Protein AF-A0A4R4Y8M0-F1 (afdb_monomer_lite)

Sequence (303 aa):
MLARTFPVELVDRVIDQYWRREQRTRALPARLMFYFTLVLCLFPHESYRSAMKILEMYLHVMVCAGLGDVHWTEVHRSTDNGESWEHTGAWWPGDHHGGLFQMLTWELGDDGYVYAFSTGFQRDKGLVLQRVPADRLTDPRAWEGWGFRGGVWAWGNPPTIALTGAYGELCLRRVDDRWLLSFFDAGNYRIDVMNLDGPTSNLYEAVRSAVLHGCSWHGENHGSGHVAQLYGGYIVPGSTLDDLHLVVSQWNTEQNWPYRAMQFAGSAPRPGARPLPGAAETGSSTGRRILRAAHDLVLRRMS

Secondary structure (DSSP, 8-state):
-HHHHS-HHHHHHHHHHTT-S------S-HHHHHHHHHHHHH-TTS-HHHHHHTT-EEEEEEEESSTT-EEEEEEEEESSTTSS-EEEEEEEETTHHHHTSSEEEEEE-TTSEEEEEEE-TTS-S-BEEEEEEGGGTT-GGG-EEEEEETTEEEETSPP--SB-S-EEEEEEEEETTEEEEEEEETTTTEEEEEEESSTTS-TTTSEEEEEEEEE-GGG-BGGGTEEETEEEEEEPTT--SSSEEEEEEEE-TTT---EEEEEEEE----TTPPPP--------HHHHHHHHHHHHHHHTT--

Radius of gyration: 24.58 Å; chains: 1; bounding box: 57×44×83 Å

InterPro domains:
  IPR025442 Domain of unknown function DUF4185 [PF13810] (56-264)

pLDDT: mean 82.07, std 21.76, range [28.23, 98.81]

Foldseek 3Di:
DVCVVQPPVNVVVVCVVVVVPDPPPCPDDPVLVVQLVVLCVVCVPDDSVRSQVVQKDKDKDFDAPDQQGGQKIFIWMDSRNPPDIDTLQAMGGCCVLHNFARDWEWDADPVQKIKIWTGHRVLQWAIWIKIARNVCPRPNVRIWTFDDDPNDTDTNPRTDRLGGARWAAWEWDDAPQWIKIWTQRPRQAFIKIWTANDSNGRPVPTFMAGPAHEDDPVPDDVVVRYHHQKGHWYWDPPAHQAWTKTWIFHADPPVRPDTDIDIDIGGHTDVPDDHDPPDPDPDDPPVVVVVVVVVVVVVVVVD

Structure (mmCIF, N/CA/C/O backbone):
data_AF-A0A4R4Y8M0-F1
#
_entry.id   AF-A0A4R4Y8M0-F1
#
loop_
_atom_site.group_PDB
_atom_site.id
_atom_site.type_symbol
_atom_site.label_atom_id
_atom_site.label_alt_id
_atom_site.label_comp_id
_atom_site.label_asym_id
_atom_site.label_entity_id
_atom_site.label_seq_id
_atom_site.pdbx_PDB_ins_code
_atom_site.Cartn_x
_atom_site.Cartn_y
_atom_site.Cartn_z
_atom_site.occupancy
_atom_site.B_iso_or_equiv
_atom_site.auth_seq_id
_atom_site.auth_comp_id
_atom_site.auth_asym_id
_atom_site.auth_atom_id
_atom_site.pdbx_PDB_model_num
ATOM 1 N N . MET A 1 1 ? 3.934 4.921 50.655 1.00 43.16 1 MET A N 1
ATOM 2 C CA . MET A 1 1 ? 3.282 3.915 51.525 1.00 43.16 1 MET A CA 1
ATOM 3 C C . MET A 1 1 ? 4.036 2.585 51.477 1.00 43.16 1 MET A C 1
ATOM 5 O O . MET A 1 1 ? 4.484 2.160 52.528 1.00 43.16 1 MET A O 1
ATOM 9 N N . LEU A 1 2 ? 4.326 2.019 50.293 1.00 28.23 2 LEU A N 1
ATOM 10 C CA . LEU A 1 2 ? 5.111 0.775 50.145 1.00 28.23 2 LEU A CA 1
ATOM 11 C C . LEU A 1 2 ? 6.518 0.797 50.773 1.00 28.23 2 LEU A C 1
ATOM 13 O O . LEU A 1 2 ? 6.833 -0.097 51.544 1.00 28.23 2 LEU A O 1
ATOM 17 N N . ALA A 1 3 ? 7.336 1.823 50.516 1.00 30.17 3 ALA A N 1
ATOM 18 C CA . ALA A 1 3 ? 8.709 1.896 51.049 1.00 30.17 3 ALA A CA 1
ATOM 19 C C . ALA A 1 3 ? 8.791 2.076 52.583 1.00 30.17 3 ALA A C 1
ATOM 21 O O . ALA A 1 3 ? 9.847 1.894 53.174 1.00 30.17 3 ALA A O 1
ATOM 22 N N . ARG A 1 4 ? 7.674 2.430 53.243 1.00 39.94 4 ARG A N 1
ATOM 23 C CA . ARG A 1 4 ? 7.562 2.419 54.715 1.00 39.94 4 ARG A CA 1
ATOM 24 C C . ARG A 1 4 ? 7.168 1.042 55.254 1.00 39.94 4 ARG A C 1
ATOM 26 O O . ARG A 1 4 ? 7.524 0.717 56.377 1.00 39.94 4 ARG A O 1
ATOM 33 N N . THR A 1 5 ? 6.420 0.264 54.473 1.00 43.84 5 THR A N 1
ATOM 34 C CA . THR A 1 5 ? 5.967 -1.093 54.821 1.00 43.84 5 THR A CA 1
ATOM 35 C C . THR A 1 5 ? 7.038 -2.145 54.521 1.00 43.84 5 THR A C 1
ATOM 37 O O . THR A 1 5 ? 7.149 -3.125 55.249 1.00 43.84 5 THR A O 1
ATOM 40 N N . PHE A 1 6 ? 7.860 -1.914 53.496 1.00 48.59 6 PHE A N 1
ATOM 41 C CA . PHE A 1 6 ? 8.985 -2.761 53.107 1.00 48.59 6 PHE A CA 1
ATOM 42 C C . PHE A 1 6 ? 10.251 -1.901 53.028 1.00 48.59 6 PHE A C 1
ATOM 44 O O . PHE A 1 6 ? 10.551 -1.354 51.964 1.00 48.59 6 PHE A O 1
ATOM 51 N N . PRO A 1 7 ? 10.960 -1.724 54.157 1.00 63.91 7 PRO A N 1
ATOM 52 C CA . PRO A 1 7 ? 12.233 -1.015 54.172 1.00 63.91 7 PRO A CA 1
ATOM 53 C C . PRO A 1 7 ? 13.221 -1.671 53.207 1.00 63.91 7 PRO A C 1
ATOM 55 O O . PRO A 1 7 ? 13.222 -2.897 53.063 1.00 63.91 7 PRO A O 1
ATOM 58 N N . VAL A 1 8 ? 14.064 -0.868 52.562 1.00 47.81 8 VAL A N 1
ATOM 59 C CA . VAL A 1 8 ? 15.030 -1.335 51.551 1.00 47.81 8 VAL A CA 1
ATOM 60 C C . VAL A 1 8 ? 15.913 -2.449 52.120 1.00 47.81 8 VAL A C 1
ATOM 62 O O . VAL A 1 8 ? 16.117 -3.476 51.487 1.00 47.81 8 VAL A O 1
ATOM 65 N N . GLU A 1 9 ? 16.292 -2.334 53.388 1.00 62.19 9 GLU A N 1
ATOM 66 C CA . GLU A 1 9 ? 17.131 -3.294 54.105 1.00 62.19 9 GLU A CA 1
ATOM 67 C C . GLU A 1 9 ? 16.412 -4.628 54.385 1.00 62.19 9 GLU A C 1
ATOM 69 O O . GLU A 1 9 ? 17.042 -5.665 54.611 1.00 62.19 9 GLU A O 1
ATOM 74 N N . LEU A 1 10 ? 15.077 -4.625 54.433 1.00 62.16 10 LEU A N 1
ATOM 75 C CA . LEU A 1 10 ? 14.276 -5.846 54.521 1.00 62.16 10 LEU A CA 1
ATOM 76 C C . LEU A 1 10 ? 14.164 -6.512 53.148 1.00 62.16 10 LEU A C 1
ATOM 78 O O . LEU A 1 10 ? 14.308 -7.729 53.055 1.00 62.16 10 LEU A O 1
ATOM 82 N N . VAL A 1 11 ? 13.944 -5.717 52.102 1.00 55.12 11 VAL A N 1
ATOM 83 C CA . VAL A 1 11 ? 13.852 -6.198 50.719 1.00 55.12 11 VAL A CA 1
ATOM 84 C C . VAL A 1 11 ? 15.175 -6.833 50.284 1.00 55.12 11 VAL A C 1
ATOM 86 O O . VAL A 1 11 ? 15.170 -7.971 49.817 1.00 55.12 11 VAL A O 1
ATOM 89 N N . ASP A 1 12 ? 16.303 -6.172 50.542 1.00 60.69 12 ASP A N 1
ATOM 90 C CA . ASP A 1 12 ? 17.639 -6.667 50.188 1.00 60.69 12 ASP A CA 1
ATOM 91 C C . ASP A 1 12 ? 17.979 -7.980 50.904 1.00 60.69 12 ASP A C 1
ATOM 93 O O . ASP A 1 12 ? 18.465 -8.927 50.286 1.00 60.69 12 ASP A O 1
ATOM 97 N N . ARG A 1 13 ? 17.639 -8.100 52.195 1.00 64.62 13 ARG A N 1
ATOM 98 C CA . ARG A 1 13 ? 17.845 -9.350 52.946 1.00 64.62 13 ARG A CA 1
ATOM 99 C C . ARG A 1 13 ? 17.028 -10.514 52.398 1.00 64.62 13 ARG A C 1
ATOM 101 O O . ARG A 1 13 ? 17.531 -11.632 52.359 1.00 64.62 13 ARG A O 1
ATOM 108 N N . VAL A 1 14 ? 15.785 -10.271 51.982 1.00 64.19 14 VAL A N 1
ATOM 109 C CA . VAL A 1 14 ? 14.937 -11.309 51.376 1.00 64.19 14 VAL A CA 1
ATOM 110 C C . VAL A 1 14 ? 15.499 -11.723 50.013 1.00 64.19 14 VAL A C 1
ATOM 112 O O . VAL A 1 14 ? 15.589 -12.915 49.723 1.00 64.19 14 VAL A O 1
ATOM 115 N N . ILE A 1 15 ? 15.935 -10.765 49.194 1.00 60.84 15 ILE A N 1
ATOM 116 C CA . ILE A 1 15 ? 16.576 -11.033 47.899 1.00 60.84 15 ILE A CA 1
ATOM 117 C C . ILE A 1 15 ? 17.835 -11.898 48.077 1.00 60.84 15 ILE A C 1
ATOM 119 O O . ILE A 1 15 ? 18.024 -12.864 47.330 1.00 60.84 15 ILE A O 1
ATOM 123 N N . ASP A 1 16 ? 18.649 -11.599 49.089 1.00 68.81 16 ASP A N 1
ATOM 124 C CA . ASP A 1 16 ? 19.873 -12.337 49.410 1.00 68.81 16 ASP A CA 1
ATOM 125 C C . ASP A 1 16 ? 19.582 -13.745 49.933 1.00 68.81 16 ASP A C 1
ATOM 127 O O . ASP A 1 16 ? 20.173 -14.717 49.465 1.00 68.81 16 ASP A O 1
ATOM 131 N N . GLN A 1 17 ? 18.628 -13.871 50.858 1.00 65.81 17 GLN A N 1
ATOM 132 C CA . GLN A 1 17 ? 18.253 -15.141 51.479 1.00 65.81 17 GLN A CA 1
ATOM 133 C C . GLN A 1 17 ? 17.733 -16.167 50.462 1.00 65.81 17 GLN A C 1
ATOM 135 O O . GLN A 1 17 ? 17.975 -17.365 50.615 1.00 65.81 17 GLN A O 1
ATOM 140 N N . TYR A 1 18 ? 17.027 -15.712 49.425 1.00 59.78 18 TYR A N 1
ATOM 141 C CA . TYR A 1 18 ? 16.441 -16.582 48.402 1.00 59.78 18 TYR A CA 1
ATOM 142 C C . TYR A 1 18 ? 17.228 -16.608 47.087 1.00 59.78 18 TYR A C 1
ATOM 144 O O . TYR A 1 18 ? 16.716 -17.127 46.093 1.00 59.78 18 TYR A O 1
ATOM 152 N N . TRP A 1 19 ? 18.456 -16.074 47.065 1.00 48.34 19 TRP A N 1
ATOM 153 C CA . TRP A 1 19 ? 19.322 -16.050 45.879 1.00 48.34 19 TRP A CA 1
ATOM 154 C C . TRP A 1 19 ? 18.647 -15.421 44.648 1.00 48.34 19 TRP A C 1
ATOM 156 O O . TRP A 1 19 ? 18.827 -15.870 43.517 1.00 48.34 19 TRP A O 1
ATOM 166 N N . ARG A 1 20 ? 17.842 -14.374 44.868 1.00 49.41 20 ARG A N 1
ATOM 167 C CA . ARG A 1 20 ? 17.095 -13.651 43.824 1.00 49.41 20 ARG A CA 1
ATOM 168 C C . ARG A 1 20 ? 17.758 -12.337 43.410 1.00 49.41 20 ARG A C 1
ATOM 170 O O . ARG A 1 20 ? 17.109 -11.528 42.752 1.00 49.41 20 ARG A O 1
ATOM 177 N N . ARG A 1 21 ? 19.029 -12.104 43.772 1.00 57.22 21 ARG A N 1
ATOM 178 C CA . ARG A 1 21 ? 19.805 -10.998 43.183 1.00 57.22 21 ARG A CA 1
ATOM 179 C C . ARG A 1 21 ? 19.802 -11.155 41.666 1.00 57.22 21 ARG A C 1
ATOM 181 O O . ARG A 1 21 ? 19.952 -12.274 41.178 1.00 57.22 21 ARG A O 1
ATOM 188 N N . GLU A 1 22 ? 19.650 -10.047 40.939 1.00 48.72 22 GLU A N 1
ATOM 189 C CA . GLU A 1 22 ? 19.747 -10.039 39.478 1.00 48.72 22 GLU A CA 1
ATOM 190 C C . GLU A 1 22 ? 21.027 -10.760 39.036 1.00 48.72 22 GLU A C 1
ATOM 192 O O . GLU A 1 22 ? 22.137 -10.236 39.149 1.00 48.72 22 GLU A O 1
ATOM 197 N N . GLN A 1 23 ? 20.885 -11.966 38.492 1.00 43.19 23 GLN A N 1
ATOM 198 C CA . GLN A 1 23 ? 21.914 -12.517 37.631 1.00 43.19 23 GLN A CA 1
ATOM 199 C C . GLN A 1 23 ? 21.769 -11.802 36.293 1.00 43.19 23 GLN A C 1
ATOM 201 O O . GLN A 1 23 ? 20.841 -12.085 35.537 1.00 43.19 23 GLN A O 1
ATOM 206 N N . ARG A 1 24 ? 22.666 -10.850 36.003 1.00 44.28 24 ARG A N 1
ATOM 207 C CA . ARG A 1 24 ? 22.756 -10.205 34.685 1.00 44.28 24 ARG A CA 1
ATOM 208 C C . ARG A 1 24 ? 23.193 -11.224 33.635 1.00 44.28 24 ARG A C 1
ATOM 210 O O . ARG A 1 24 ? 24.337 -11.240 33.193 1.00 44.28 24 ARG A O 1
ATOM 217 N N . THR A 1 25 ? 22.260 -12.048 33.195 1.00 42.69 25 THR A N 1
ATOM 218 C CA . THR A 1 25 ? 22.310 -12.676 31.883 1.00 42.69 25 THR A CA 1
ATOM 219 C C . THR A 1 25 ? 21.803 -11.625 30.902 1.00 42.69 25 THR A C 1
ATOM 221 O O . THR A 1 25 ? 20.608 -11.377 30.780 1.00 42.69 25 THR A O 1
ATOM 224 N N . ARG A 1 26 ? 22.728 -10.900 30.259 1.00 43.34 26 ARG A N 1
ATOM 225 C CA . ARG A 1 26 ? 22.381 -9.965 29.178 1.00 43.34 26 ARG A CA 1
ATOM 226 C C . ARG A 1 26 ? 21.929 -10.777 27.965 1.00 43.34 26 ARG A C 1
ATOM 228 O O . ARG A 1 26 ? 22.726 -11.049 27.079 1.00 43.34 26 ARG A O 1
ATOM 235 N N . ALA A 1 27 ? 20.665 -11.183 27.959 1.00 52.81 27 ALA A N 1
ATOM 236 C CA . ALA A 1 27 ? 20.034 -11.782 26.789 1.00 52.81 27 ALA A CA 1
ATOM 237 C C . ALA A 1 27 ? 19.607 -10.718 25.762 1.00 52.81 27 ALA A C 1
ATOM 239 O O . ALA A 1 27 ? 19.451 -11.044 24.594 1.00 52.81 27 ALA A O 1
ATOM 240 N N . LEU A 1 28 ? 19.443 -9.451 26.176 1.00 47.75 28 LEU A N 1
ATOM 241 C CA . LEU A 1 28 ? 18.926 -8.375 25.325 1.00 47.75 28 LEU A CA 1
ATOM 242 C C . LEU A 1 28 ? 19.864 -7.146 25.299 1.00 47.75 28 LEU A C 1
ATOM 244 O O . LEU A 1 28 ? 20.407 -6.774 26.349 1.00 47.75 28 LEU A O 1
ATOM 248 N N . PRO A 1 29 ? 20.055 -6.488 24.134 1.00 53.19 29 PRO A N 1
ATOM 249 C CA . PRO A 1 29 ? 20.851 -5.265 24.010 1.00 53.19 29 PRO A CA 1
ATOM 250 C C . PRO A 1 29 ? 20.352 -4.127 24.916 1.00 53.19 29 PRO A C 1
ATOM 252 O O . PRO A 1 29 ? 19.152 -3.952 25.128 1.00 53.19 29 PRO A O 1
ATOM 255 N N . ALA A 1 30 ? 21.268 -3.285 25.410 1.00 48.16 30 ALA A N 1
ATOM 256 C CA . ALA A 1 30 ? 20.945 -2.189 26.338 1.00 48.16 30 ALA A CA 1
ATOM 257 C C . ALA A 1 30 ? 19.912 -1.189 25.777 1.00 48.16 30 ALA A C 1
ATOM 259 O O . ALA A 1 30 ? 19.101 -0.643 26.524 1.00 48.16 30 ALA A O 1
ATOM 260 N N . ARG A 1 31 ? 19.912 -0.983 24.456 1.00 52.31 31 ARG A N 1
ATOM 261 C CA . ARG A 1 31 ? 18.960 -0.113 23.756 1.00 52.31 31 ARG A CA 1
ATOM 262 C C . ARG A 1 31 ? 17.542 -0.688 23.753 1.00 52.31 31 ARG A C 1
ATOM 264 O O . ARG A 1 31 ? 16.589 0.055 23.963 1.00 52.31 31 ARG A O 1
ATOM 271 N N . LEU A 1 32 ? 17.410 -2.004 23.592 1.00 53.16 32 LEU A N 1
ATOM 272 C CA . LEU A 1 32 ? 16.120 -2.687 23.653 1.00 53.16 32 LEU A CA 1
ATOM 273 C C . LEU A 1 32 ? 15.530 -2.603 25.063 1.00 53.16 32 LEU A C 1
ATOM 275 O O . LEU A 1 32 ? 14.362 -2.272 25.225 1.00 53.16 32 LEU A O 1
ATOM 279 N N . MET A 1 33 ? 16.368 -2.796 26.087 1.00 59.47 33 MET A N 1
ATOM 280 C CA . MET A 1 33 ? 15.961 -2.641 27.486 1.00 59.47 33 MET A CA 1
ATOM 281 C C . MET A 1 33 ? 15.493 -1.219 27.809 1.00 59.47 33 MET A C 1
ATOM 283 O O . MET A 1 33 ? 14.548 -1.047 28.578 1.00 59.47 33 MET A O 1
ATOM 287 N N . PHE A 1 34 ? 16.117 -0.201 27.213 1.00 60.88 34 PHE A N 1
ATOM 288 C CA . PHE A 1 34 ? 15.685 1.186 27.365 1.00 60.88 34 PHE A CA 1
ATOM 289 C C . PHE A 1 34 ? 14.301 1.428 26.747 1.00 60.88 34 PHE A C 1
ATOM 291 O O . PHE A 1 34 ? 13.412 1.918 27.443 1.00 60.88 34 PHE A O 1
ATOM 298 N N . TYR A 1 35 ? 14.078 1.030 25.488 1.00 55.00 35 TYR A N 1
ATOM 299 C CA . TYR A 1 35 ? 12.763 1.174 24.850 1.00 55.00 35 TYR A CA 1
ATOM 300 C C . TYR A 1 35 ? 11.683 0.350 25.549 1.00 55.00 35 TYR A C 1
ATOM 302 O O . TYR A 1 35 ? 10.593 0.857 25.783 1.00 55.00 35 TYR A O 1
ATOM 310 N N . PHE A 1 36 ? 11.997 -0.876 25.964 1.00 59.19 36 PHE A N 1
ATOM 311 C CA . PHE A 1 36 ? 11.083 -1.713 26.735 1.00 59.19 36 PHE A CA 1
ATOM 312 C C . PHE A 1 36 ? 10.673 -1.050 28.055 1.00 59.19 36 PHE A C 1
ATOM 314 O O . PHE A 1 36 ? 9.492 -1.003 28.387 1.00 59.19 36 PHE A O 1
ATOM 321 N N . THR A 1 37 ? 11.632 -0.468 28.781 1.00 64.94 37 THR A N 1
ATOM 322 C CA . THR A 1 37 ? 11.354 0.266 30.024 1.00 64.94 37 THR A CA 1
ATOM 323 C C . THR A 1 37 ? 10.473 1.488 29.759 1.00 64.94 37 THR A C 1
ATOM 325 O O . THR A 1 37 ? 9.509 1.708 30.487 1.00 64.94 37 THR A O 1
ATOM 328 N N . LEU A 1 38 ? 10.743 2.251 28.693 1.00 59.59 38 LEU A N 1
ATOM 329 C CA . LEU A 1 38 ? 9.904 3.387 28.300 1.00 59.59 38 LEU A CA 1
ATOM 330 C C . LEU A 1 38 ? 8.478 2.960 27.941 1.00 59.59 38 LEU A C 1
ATOM 332 O O . LEU A 1 38 ? 7.532 3.595 28.393 1.00 59.59 38 LEU A O 1
ATOM 336 N N . VAL A 1 39 ? 8.314 1.875 27.182 1.00 60.50 39 VAL A N 1
ATOM 337 C CA . VAL A 1 39 ? 7.000 1.320 26.832 1.00 60.50 39 VAL A CA 1
ATOM 338 C C . VAL A 1 39 ? 6.236 0.913 28.095 1.00 60.50 39 VAL A C 1
ATOM 340 O O . VAL A 1 39 ? 5.078 1.286 28.243 1.00 60.50 39 VAL A O 1
ATOM 343 N N . LEU A 1 40 ? 6.877 0.243 29.055 1.00 64.25 40 LEU A N 1
ATOM 344 C CA . LEU A 1 40 ? 6.240 -0.102 30.333 1.00 64.25 40 LEU A CA 1
ATOM 345 C C . LEU A 1 40 ? 5.857 1.130 31.168 1.00 64.25 40 LEU A C 1
ATOM 347 O O . LEU A 1 40 ? 4.834 1.117 31.848 1.00 64.25 40 LEU A O 1
ATOM 351 N N . CYS A 1 41 ? 6.658 2.199 31.126 1.00 67.00 41 CYS A N 1
ATOM 352 C CA . CYS A 1 41 ? 6.343 3.451 31.815 1.00 67.00 41 CYS A CA 1
ATOM 353 C C . CYS A 1 41 ? 5.185 4.215 31.157 1.00 67.00 41 CYS A C 1
ATOM 355 O O . CYS A 1 41 ? 4.388 4.831 31.861 1.00 67.00 41 CYS A O 1
ATOM 357 N N . LEU A 1 42 ? 5.103 4.195 29.826 1.00 57.53 42 LEU A N 1
ATOM 358 C CA . LEU A 1 42 ? 4.079 4.903 29.054 1.00 57.53 42 LEU A CA 1
ATOM 359 C C . LEU A 1 42 ? 2.754 4.128 28.987 1.00 57.53 42 LEU A C 1
ATOM 361 O O . LEU A 1 42 ? 1.696 4.745 28.904 1.00 57.53 42 LEU A O 1
ATOM 365 N N . PHE A 1 43 ? 2.803 2.796 29.087 1.00 59.53 43 PHE A N 1
ATOM 366 C CA . PHE A 1 43 ? 1.644 1.903 29.023 1.00 59.53 43 PHE A CA 1
ATOM 367 C C . PHE A 1 43 ? 1.584 0.979 30.257 1.00 59.53 43 PHE A C 1
ATOM 369 O O . PHE A 1 43 ? 1.722 -0.238 30.134 1.00 59.53 43 PHE A O 1
ATOM 376 N N . PRO A 1 44 ? 1.353 1.518 31.472 1.00 60.75 44 PRO A N 1
ATOM 377 C CA . PRO A 1 44 ? 1.450 0.760 32.728 1.00 60.75 44 PRO A CA 1
ATOM 378 C C . PRO A 1 44 ? 0.376 -0.328 32.903 1.00 60.75 44 PRO A C 1
ATOM 380 O O . PRO A 1 44 ? 0.460 -1.138 33.824 1.00 60.75 44 PRO A O 1
ATOM 383 N N . HIS A 1 45 ? -0.649 -0.332 32.050 1.00 49.81 45 HIS A N 1
ATOM 384 C CA . HIS A 1 45 ? -1.727 -1.322 32.052 1.00 49.81 45 HIS A CA 1
ATOM 385 C C . HIS A 1 45 ? -1.489 -2.475 31.065 1.00 49.81 45 HIS A C 1
ATOM 387 O O . HIS A 1 45 ? -2.224 -3.460 31.098 1.00 49.81 45 HIS A O 1
ATOM 393 N N . GLU A 1 46 ? -0.468 -2.375 30.212 1.00 50.38 46 GLU A N 1
ATOM 394 C CA . GLU A 1 46 ? -0.139 -3.399 29.228 1.00 50.38 46 GLU A CA 1
ATOM 395 C C . GLU A 1 46 ? 0.731 -4.504 29.830 1.00 50.38 46 GLU A C 1
ATOM 397 O O . GLU A 1 46 ? 1.640 -4.270 30.629 1.00 50.38 46 GLU A O 1
ATOM 402 N N . SER A 1 47 ? 0.468 -5.750 29.433 1.00 56.06 47 SER A N 1
ATOM 403 C CA . SER A 1 47 ? 1.279 -6.883 29.880 1.00 56.06 47 SER A CA 1
ATOM 404 C C . SER A 1 47 ? 2.699 -6.805 29.299 1.00 56.06 47 SER A C 1
ATOM 406 O O . SER A 1 47 ? 2.897 -6.320 28.187 1.00 56.06 47 SER A O 1
ATOM 408 N N . TYR A 1 48 ? 3.701 -7.376 29.980 1.00 50.22 48 TYR A N 1
ATOM 409 C CA . TYR A 1 48 ? 5.074 -7.475 29.449 1.00 50.22 48 TYR A CA 1
ATOM 410 C C . TYR A 1 48 ? 5.139 -8.100 28.042 1.00 50.22 48 TYR A C 1
ATOM 412 O O . TYR A 1 48 ? 5.988 -7.736 27.231 1.00 50.22 48 TYR A O 1
ATOM 420 N N . ARG A 1 49 ? 4.214 -9.019 27.731 1.00 51.41 49 ARG A N 1
ATOM 421 C CA . ARG A 1 49 ? 4.076 -9.635 26.405 1.00 51.41 49 ARG A CA 1
ATOM 422 C C . ARG A 1 49 ? 3.578 -8.635 25.357 1.00 51.41 49 ARG A C 1
ATOM 424 O O . ARG A 1 49 ? 4.051 -8.674 24.227 1.00 51.41 49 ARG A O 1
ATOM 431 N N . SER A 1 50 ? 2.666 -7.740 25.730 1.00 53.34 50 SER A N 1
ATOM 432 C CA . SER A 1 50 ? 2.207 -6.631 24.886 1.00 53.34 50 SER A CA 1
ATOM 433 C C . SER A 1 50 ? 3.331 -5.620 24.640 1.00 53.34 50 SER A C 1
ATOM 435 O O . SER A 1 50 ? 3.559 -5.218 23.505 1.00 53.34 50 SER A O 1
ATOM 437 N N . ALA A 1 51 ? 4.099 -5.279 25.681 1.00 51.50 51 ALA A N 1
ATOM 438 C CA . ALA A 1 51 ? 5.235 -4.363 25.578 1.00 51.50 51 ALA A CA 1
ATOM 439 C C . ALA A 1 51 ? 6.377 -4.912 24.702 1.00 51.50 51 ALA A C 1
ATOM 441 O O . ALA A 1 51 ? 7.000 -4.158 23.962 1.00 51.50 51 ALA A O 1
ATOM 442 N N . MET A 1 52 ? 6.629 -6.226 24.735 1.00 54.97 52 MET A N 1
ATOM 443 C CA . MET A 1 52 ? 7.588 -6.869 23.826 1.00 54.97 52 MET A CA 1
ATOM 444 C C . MET A 1 52 ? 7.082 -6.932 22.380 1.00 54.97 52 MET A C 1
ATOM 446 O O . MET A 1 52 ? 7.885 -6.762 21.472 1.00 54.97 52 MET A O 1
ATOM 450 N N . LYS A 1 53 ? 5.771 -7.109 22.142 1.00 56.75 53 LYS A N 1
ATOM 451 C CA . LYS A 1 53 ? 5.192 -7.049 20.783 1.00 56.75 53 LYS A CA 1
ATOM 452 C C . LYS A 1 53 ? 5.398 -5.687 20.114 1.00 56.75 53 LYS A C 1
ATOM 454 O O . LYS A 1 53 ? 5.552 -5.641 18.902 1.00 56.75 53 LYS A O 1
ATOM 459 N N . ILE A 1 54 ? 5.455 -4.602 20.891 1.00 55.50 54 ILE A N 1
ATOM 460 C CA . ILE A 1 54 ? 5.760 -3.247 20.393 1.00 55.50 54 ILE A CA 1
ATOM 461 C C . ILE A 1 54 ? 7.188 -3.156 19.816 1.00 55.50 54 ILE A C 1
ATOM 463 O O . ILE A 1 54 ? 7.479 -2.264 19.026 1.00 55.50 54 ILE A O 1
ATOM 467 N N . LEU A 1 55 ? 8.075 -4.089 20.173 1.00 63.97 55 LEU A N 1
ATOM 468 C CA . LEU A 1 55 ? 9.469 -4.129 19.719 1.00 63.97 55 LEU A CA 1
ATOM 469 C C . LEU A 1 55 ? 9.710 -5.138 18.588 1.00 63.97 55 LEU A C 1
ATOM 471 O O . LEU A 1 55 ? 10.844 -5.277 18.130 1.00 63.97 55 LEU A O 1
ATOM 475 N N . GLU A 1 56 ? 8.669 -5.844 18.141 1.00 82.50 56 GLU A N 1
ATOM 476 C CA . GLU A 1 56 ? 8.772 -6.772 17.022 1.00 82.50 56 GLU A CA 1
ATOM 477 C C . GLU A 1 56 ? 8.457 -6.062 15.714 1.00 82.50 56 GLU A C 1
ATOM 479 O O . GLU A 1 56 ? 7.418 -5.423 15.558 1.00 82.50 56 GLU A O 1
ATOM 484 N N . MET A 1 57 ? 9.353 -6.217 14.750 1.00 89.25 57 MET A N 1
ATOM 485 C CA . MET A 1 57 ? 9.163 -5.716 13.400 1.00 89.25 57 MET A CA 1
ATOM 486 C C . MET A 1 57 ? 8.990 -6.895 12.459 1.00 89.25 57 MET A C 1
ATOM 488 O O . MET A 1 57 ? 9.697 -7.896 12.562 1.00 89.25 57 MET A O 1
ATOM 492 N N . TYR A 1 58 ? 8.068 -6.753 11.517 1.00 94.81 58 TYR A N 1
ATOM 493 C CA . TYR A 1 58 ? 7.876 -7.709 10.440 1.00 94.81 58 TYR A CA 1
ATOM 494 C C . TYR A 1 58 ? 8.189 -7.034 9.115 1.00 94.81 58 TYR A C 1
ATOM 496 O O . TYR A 1 58 ? 7.885 -5.855 8.919 1.00 94.81 58 TYR A O 1
ATOM 504 N N . LEU A 1 59 ? 8.783 -7.794 8.206 1.00 95.62 59 LEU A N 1
ATOM 505 C CA . LEU A 1 59 ? 9.116 -7.352 6.864 1.00 95.62 59 LEU A CA 1
ATOM 506 C C . LEU A 1 59 ? 8.570 -8.368 5.871 1.00 95.62 59 LEU A C 1
ATOM 508 O O . LEU A 1 59 ? 8.927 -9.541 5.923 1.00 95.62 59 LEU A O 1
ATOM 512 N N . HIS A 1 60 ? 7.712 -7.910 4.968 1.00 97.06 60 HIS A N 1
ATOM 513 C CA . HIS A 1 60 ? 7.339 -8.685 3.795 1.00 97.06 60 HIS A CA 1
ATOM 514 C C . HIS A 1 60 ? 8.415 -8.519 2.719 1.00 97.06 60 HIS A C 1
ATOM 516 O O . HIS A 1 60 ? 8.771 -7.396 2.358 1.00 97.06 60 HIS A O 1
ATOM 522 N N . VAL A 1 61 ? 8.917 -9.633 2.200 1.00 96.06 61 VAL A N 1
ATOM 523 C CA . VAL A 1 61 ? 10.026 -9.694 1.249 1.00 96.06 61 VAL A CA 1
ATOM 524 C C . VAL A 1 61 ? 9.538 -10.339 -0.041 1.00 96.06 61 VAL A C 1
ATOM 526 O O . VAL A 1 61 ? 8.829 -11.341 -0.016 1.00 96.06 61 VAL A O 1
ATOM 529 N N . MET A 1 62 ? 9.931 -9.764 -1.175 1.00 96.19 62 MET A N 1
ATOM 530 C CA . MET A 1 62 ? 9.811 -10.407 -2.482 1.00 96.19 62 MET A CA 1
ATOM 531 C C . MET A 1 62 ? 11.148 -11.050 -2.828 1.00 96.19 62 MET A C 1
ATOM 533 O O . MET A 1 62 ? 12.177 -10.373 -2.785 1.00 96.19 62 MET A O 1
ATOM 537 N N . VAL A 1 63 ? 11.134 -12.326 -3.205 1.00 95.56 63 VAL A N 1
ATOM 538 C CA . VAL A 1 63 ? 12.311 -12.990 -3.763 1.00 95.56 63 VAL A CA 1
ATOM 539 C C . VAL A 1 63 ? 12.170 -13.038 -5.277 1.00 95.56 63 VAL A C 1
ATOM 541 O O . VAL A 1 63 ? 11.249 -13.661 -5.813 1.00 95.56 63 VAL A O 1
ATOM 544 N N . CYS A 1 64 ? 13.083 -12.350 -5.964 1.00 93.44 64 CYS A N 1
ATOM 545 C CA . CYS A 1 64 ? 12.967 -12.059 -7.390 1.00 93.44 64 CYS A CA 1
ATOM 546 C C . CYS A 1 64 ? 14.202 -12.490 -8.192 1.00 93.44 64 CYS A C 1
ATOM 548 O O . CYS A 1 64 ? 15.328 -12.386 -7.702 1.00 93.44 64 CYS A O 1
ATOM 550 N N . ALA A 1 65 ? 14.004 -12.853 -9.461 1.00 87.94 65 ALA A N 1
ATOM 551 C CA . ALA A 1 65 ? 15.061 -12.947 -10.472 1.00 87.94 65 ALA A CA 1
ATOM 552 C C . ALA A 1 65 ? 15.063 -11.696 -11.366 1.00 87.94 65 ALA A C 1
ATOM 554 O O . ALA A 1 65 ? 14.640 -11.703 -12.518 1.00 87.94 65 ALA A O 1
ATOM 555 N N . GLY A 1 66 ? 15.566 -10.587 -10.825 1.00 83.75 66 GLY A N 1
ATOM 556 C CA . GLY A 1 66 ? 15.512 -9.286 -11.495 1.00 83.75 66 GLY A CA 1
ATOM 557 C C . GLY A 1 66 ? 14.192 -8.545 -11.257 1.00 83.75 66 GLY A C 1
ATOM 558 O O . GLY A 1 66 ? 13.342 -8.966 -10.473 1.00 83.75 66 GLY A O 1
ATOM 559 N N . LEU A 1 67 ? 14.042 -7.375 -11.882 1.00 80.88 67 LEU A N 1
ATOM 560 C CA . LEU A 1 67 ? 12.872 -6.520 -11.673 1.00 80.88 67 LEU A CA 1
ATOM 561 C C . LEU A 1 67 ? 11.641 -7.105 -12.375 1.00 80.88 67 LEU A C 1
ATOM 563 O O . LEU A 1 67 ? 11.649 -7.3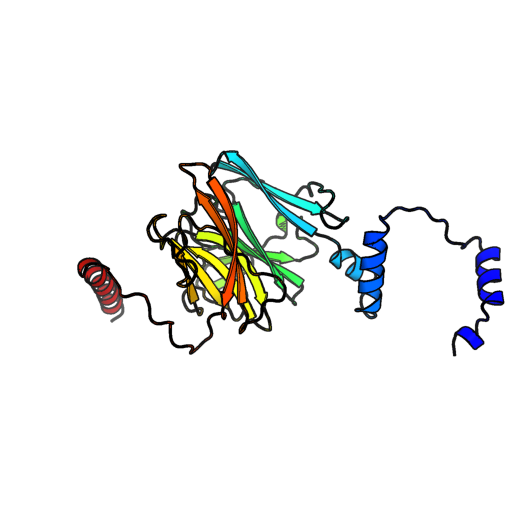06 -13.585 1.00 80.88 67 LEU A O 1
ATOM 567 N N . GLY A 1 68 ? 10.571 -7.329 -11.614 1.00 81.69 68 GLY A N 1
ATOM 568 C CA . GLY A 1 68 ? 9.291 -7.820 -12.121 1.00 81.69 68 GLY A CA 1
ATOM 569 C C . GLY A 1 68 ? 9.136 -9.342 -12.138 1.00 81.69 68 GLY A C 1
ATOM 570 O O . GLY A 1 68 ? 8.011 -9.798 -12.300 1.00 81.69 68 GLY A O 1
ATOM 571 N N . ASP A 1 69 ? 10.189 -10.133 -11.928 1.00 92.12 69 ASP A N 1
ATOM 572 C CA . ASP A 1 69 ? 10.093 -11.601 -11.896 1.00 92.12 69 ASP A CA 1
ATOM 573 C C . ASP A 1 69 ? 10.125 -12.111 -10.452 1.00 92.12 69 ASP A C 1
ATOM 575 O O . ASP A 1 69 ? 11.193 -12.268 -9.863 1.00 92.12 69 ASP A O 1
ATOM 579 N N . VAL A 1 70 ? 8.946 -12.290 -9.850 1.00 96.56 70 VAL A N 1
ATOM 580 C CA . VAL A 1 70 ? 8.796 -12.698 -8.445 1.00 96.56 70 VAL A CA 1
ATOM 581 C C . VAL A 1 70 ? 8.593 -14.207 -8.381 1.00 96.56 70 VAL A C 1
ATOM 583 O O . VAL A 1 70 ? 7.575 -14.713 -8.852 1.00 96.56 70 VAL A O 1
ATOM 586 N N . HIS A 1 71 ? 9.517 -14.925 -7.745 1.00 96.62 71 HIS A N 1
ATOM 587 C CA . HIS A 1 71 ? 9.396 -16.370 -7.555 1.00 96.62 71 HIS A CA 1
ATOM 588 C C . HIS A 1 71 ? 8.489 -16.722 -6.376 1.00 96.62 71 HIS A C 1
ATOM 590 O O . HIS A 1 71 ? 7.668 -17.634 -6.473 1.00 96.62 71 HIS A O 1
ATOM 596 N N . TRP A 1 72 ? 8.642 -16.003 -5.265 1.00 97.94 72 TRP A N 1
ATOM 597 C CA . TRP A 1 72 ? 7.800 -16.110 -4.078 1.00 97.94 72 TRP A CA 1
ATOM 598 C C . TRP A 1 72 ? 7.912 -14.845 -3.229 1.00 97.94 72 TRP A C 1
ATOM 600 O O . TRP A 1 72 ? 8.770 -13.986 -3.454 1.00 97.94 72 TRP A O 1
ATOM 610 N N . THR A 1 73 ? 7.031 -14.739 -2.246 1.00 98.12 73 THR A N 1
ATOM 611 C CA . THR A 1 73 ? 7.118 -13.755 -1.174 1.00 98.12 73 THR A CA 1
ATOM 612 C C . THR A 1 73 ? 7.189 -14.442 0.176 1.00 98.12 73 THR A C 1
ATOM 614 O O . THR A 1 73 ? 6.761 -15.586 0.319 1.00 98.12 73 THR A O 1
ATOM 617 N N . GLU A 1 74 ? 7.757 -13.767 1.166 1.00 98.00 74 GLU A N 1
ATOM 618 C CA . GLU A 1 74 ? 7.995 -14.325 2.495 1.00 98.00 74 GLU A CA 1
ATOM 619 C C . GLU A 1 74 ? 7.962 -13.250 3.582 1.00 98.00 74 GLU A C 1
ATOM 621 O O . GLU A 1 74 ? 8.030 -12.054 3.297 1.00 98.00 74 GLU A O 1
ATOM 626 N N . VAL A 1 75 ? 7.838 -13.667 4.844 1.00 98.06 75 VAL A N 1
ATOM 627 C CA . VAL A 1 75 ? 7.871 -12.750 5.993 1.00 98.06 75 VAL A CA 1
ATOM 628 C C . VAL A 1 75 ? 9.099 -13.015 6.847 1.00 98.06 75 VAL A C 1
ATOM 630 O O . VAL A 1 75 ? 9.355 -14.141 7.280 1.00 98.06 75 VAL A O 1
ATOM 633 N N . HIS A 1 76 ? 9.822 -11.942 7.135 1.00 97.50 76 HIS A N 1
ATOM 634 C CA . HIS A 1 76 ? 10.927 -11.898 8.081 1.00 97.50 76 HIS A CA 1
ATOM 635 C C . HIS A 1 76 ? 10.493 -11.173 9.349 1.00 97.50 76 HIS A C 1
ATOM 637 O O . HIS A 1 76 ? 9.591 -10.332 9.324 1.00 97.50 76 HIS A O 1
ATOM 643 N N . ARG A 1 77 ? 11.145 -11.495 10.462 1.00 95.31 77 ARG A N 1
ATOM 644 C CA . ARG A 1 77 ? 10.908 -10.887 11.770 1.00 95.31 77 ARG A CA 1
ATOM 645 C C . ARG A 1 77 ? 12.217 -10.383 12.351 1.00 95.31 77 ARG A C 1
ATOM 647 O O . ARG A 1 77 ? 13.245 -11.040 12.227 1.00 95.31 77 ARG A O 1
ATOM 654 N N . SER A 1 78 ? 12.142 -9.250 13.028 1.00 89.88 78 SER A N 1
ATOM 655 C CA . SER A 1 78 ? 13.205 -8.717 13.867 1.00 89.88 78 SER A CA 1
ATOM 656 C C . SER A 1 78 ? 12.668 -8.473 15.274 1.00 89.88 78 SER A C 1
ATOM 658 O O . SER A 1 78 ? 11.542 -8.004 15.452 1.00 89.88 78 SER A O 1
ATOM 660 N N . THR A 1 79 ? 13.485 -8.789 16.276 1.00 87.00 79 THR A N 1
ATOM 661 C CA . THR A 1 79 ? 13.207 -8.534 17.701 1.00 87.00 79 THR A CA 1
ATOM 662 C C . THR A 1 79 ? 14.215 -7.564 18.323 1.00 87.00 79 THR A C 1
ATOM 664 O O . THR A 1 79 ? 14.250 -7.393 19.540 1.00 87.00 79 THR A O 1
ATOM 667 N N . ASP A 1 80 ? 15.071 -6.958 17.501 1.00 80.00 80 ASP A N 1
ATOM 668 C CA . ASP A 1 80 ? 16.179 -6.090 17.902 1.00 80.00 80 ASP A CA 1
ATOM 669 C C . ASP A 1 80 ? 16.145 -4.740 17.171 1.00 80.00 80 ASP A C 1
ATOM 671 O O . ASP A 1 80 ? 17.174 -4.105 16.951 1.00 80.00 80 ASP A O 1
ATOM 675 N N . ASN A 1 81 ? 14.936 -4.264 16.844 1.00 76.81 81 ASN A N 1
ATOM 676 C CA . ASN A 1 81 ? 14.714 -2.992 16.152 1.00 76.81 81 ASN A CA 1
ATOM 677 C C . ASN A 1 81 ? 15.363 -2.953 14.749 1.00 76.81 81 ASN A C 1
ATOM 679 O O . ASN A 1 81 ? 15.935 -1.942 14.334 1.00 76.81 81 ASN A O 1
ATOM 683 N N . GLY A 1 82 ? 15.262 -4.065 14.020 1.00 81.44 82 GLY A N 1
ATOM 684 C CA . GLY A 1 82 ? 15.672 -4.192 12.623 1.00 81.44 82 GLY A CA 1
ATOM 685 C C . GLY A 1 82 ? 17.174 -4.363 12.399 1.00 81.44 82 GLY A C 1
ATOM 686 O O . GLY A 1 82 ? 17.605 -4.224 11.254 1.00 81.44 82 GLY A O 1
ATOM 687 N N . GLU A 1 83 ? 17.965 -4.630 13.445 1.00 84.31 83 GLU A N 1
ATOM 688 C CA . GLU A 1 83 ? 19.410 -4.877 13.330 1.00 84.31 83 GLU A CA 1
ATOM 689 C C . GLU A 1 83 ? 19.686 -6.255 12.712 1.00 84.31 83 GLU A C 1
ATOM 691 O O . GLU A 1 83 ? 20.530 -6.373 11.821 1.00 84.31 83 GLU A O 1
ATOM 696 N N . SER A 1 84 ? 18.920 -7.273 13.110 1.00 87.00 84 SER A N 1
ATOM 697 C CA . SER A 1 84 ? 18.925 -8.601 12.499 1.00 87.00 84 SER A CA 1
ATOM 698 C C . SER A 1 84 ? 17.519 -9.059 12.107 1.00 87.00 84 SER A C 1
ATOM 700 O O . SER A 1 84 ? 16.512 -8.611 12.662 1.00 87.00 84 SER A O 1
ATOM 702 N N . TRP A 1 85 ? 17.459 -9.938 11.102 1.00 94.44 85 TRP A N 1
ATOM 703 C CA . TRP A 1 85 ? 16.221 -10.440 10.510 1.00 94.44 85 TRP A CA 1
ATOM 704 C C . TRP A 1 85 ? 16.277 -11.954 10.353 1.00 94.44 85 TRP A C 1
ATOM 706 O O . TRP A 1 85 ? 17.252 -12.501 9.836 1.00 94.44 85 TRP A O 1
ATOM 716 N N . GLU A 1 86 ? 15.204 -12.616 10.769 1.00 95.75 86 GLU A N 1
ATOM 717 C CA . GLU A 1 86 ? 15.042 -14.059 10.663 1.00 95.75 86 GLU A CA 1
ATOM 718 C C . GLU A 1 86 ? 13.811 -14.393 9.822 1.00 95.75 86 GLU A C 1
ATOM 720 O O . GLU A 1 86 ? 12.737 -13.805 9.985 1.00 95.75 86 GLU A O 1
ATOM 725 N N . HIS A 1 87 ? 13.950 -15.376 8.935 1.00 96.50 87 HIS A N 1
ATOM 726 C CA . HIS A 1 87 ? 12.836 -15.892 8.152 1.00 96.50 87 HIS A CA 1
ATOM 727 C C . HIS A 1 87 ? 11.820 -16.601 9.065 1.00 96.50 87 HIS A C 1
ATOM 729 O O . HIS A 1 87 ? 12.176 -17.498 9.827 1.00 96.50 87 HIS A O 1
ATOM 735 N N . THR A 1 88 ? 10.536 -16.248 8.965 1.00 97.19 88 THR A N 1
ATOM 736 C CA . THR A 1 88 ? 9.493 -16.755 9.884 1.00 97.19 88 THR A CA 1
ATOM 737 C C . THR A 1 88 ? 8.916 -18.117 9.496 1.00 97.19 88 THR A C 1
ATOM 739 O O . THR A 1 88 ? 8.188 -18.730 10.273 1.00 97.19 88 THR A O 1
ATOM 742 N N . GLY A 1 89 ? 9.209 -18.589 8.283 1.00 97.25 89 GLY A N 1
ATOM 743 C CA . GLY A 1 89 ? 8.602 -19.785 7.692 1.00 97.25 89 GLY A CA 1
ATOM 744 C C . GLY A 1 89 ? 7.354 -19.491 6.855 1.00 97.25 89 GLY A C 1
ATOM 745 O O . GLY A 1 89 ? 6.933 -20.356 6.090 1.00 97.25 89 GLY A O 1
ATOM 746 N N . ALA A 1 90 ? 6.784 -18.286 6.955 1.00 98.00 90 ALA A N 1
ATOM 747 C CA . ALA A 1 90 ? 5.662 -17.860 6.127 1.00 98.00 90 ALA A CA 1
ATOM 748 C C . ALA A 1 90 ? 6.135 -17.457 4.729 1.00 98.00 90 ALA A C 1
ATOM 750 O O . ALA A 1 90 ? 6.973 -16.563 4.600 1.00 98.00 90 ALA A O 1
ATOM 751 N N . TRP A 1 91 ? 5.566 -18.088 3.702 1.00 98.06 91 TRP A N 1
ATOM 752 C CA . TRP A 1 91 ? 5.839 -17.770 2.306 1.00 98.06 91 TRP A CA 1
ATOM 753 C C . TRP A 1 91 ? 4.634 -18.070 1.407 1.00 98.06 91 TRP A C 1
ATOM 755 O O . TRP A 1 91 ? 3.773 -18.886 1.753 1.00 98.06 91 TRP A O 1
ATOM 765 N N . TRP A 1 92 ? 4.596 -17.425 0.242 1.00 98.25 92 TRP A N 1
ATOM 766 C CA . TRP A 1 92 ? 3.586 -17.604 -0.800 1.00 98.25 92 TRP A CA 1
ATOM 767 C C . TRP A 1 92 ? 4.253 -17.659 -2.172 1.00 98.25 92 TRP A C 1
ATOM 769 O O . TRP A 1 92 ? 5.160 -16.869 -2.424 1.00 98.25 92 TRP A O 1
ATOM 779 N N . PRO A 1 93 ? 3.823 -18.543 -3.089 1.00 98.06 93 PRO A N 1
ATOM 780 C CA . PRO A 1 93 ? 4.385 -18.576 -4.435 1.00 98.06 93 PRO A CA 1
ATOM 781 C C . PRO A 1 93 ? 4.127 -17.250 -5.167 1.00 98.06 93 PRO A C 1
ATOM 783 O O . PRO A 1 93 ? 3.154 -16.552 -4.889 1.00 98.06 93 PRO A O 1
ATOM 786 N N . GLY A 1 94 ? 4.987 -16.887 -6.116 1.00 97.12 94 GLY A N 1
ATOM 787 C CA . GLY A 1 94 ? 4.910 -15.599 -6.810 1.00 97.12 94 GLY A CA 1
ATOM 788 C C . GLY A 1 94 ? 3.618 -15.408 -7.607 1.00 97.12 94 GLY A C 1
ATOM 789 O O . GLY A 1 94 ? 3.192 -14.278 -7.831 1.00 97.12 94 GLY A O 1
ATOM 790 N N . ASP A 1 95 ? 2.952 -16.497 -7.985 1.00 97.50 95 ASP A N 1
ATOM 791 C CA . ASP A 1 95 ? 1.647 -16.506 -8.644 1.00 97.50 95 ASP A CA 1
ATOM 792 C C . ASP A 1 95 ? 0.461 -16.559 -7.661 1.00 97.50 95 ASP A C 1
ATOM 794 O O . ASP A 1 95 ? -0.692 -16.653 -8.092 1.00 97.50 95 ASP A O 1
ATOM 798 N N . HIS A 1 96 ? 0.696 -16.443 -6.348 1.00 98.06 96 HIS A N 1
ATOM 799 C CA . HIS A 1 96 ? -0.365 -16.451 -5.345 1.00 98.06 96 HIS A CA 1
ATOM 800 C C 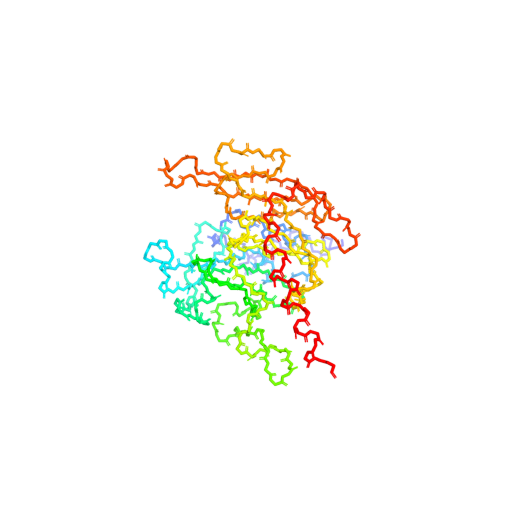. HIS A 1 96 ? -1.415 -15.368 -5.638 1.00 98.06 96 HIS A C 1
ATOM 802 O O . HIS A 1 96 ? -1.095 -14.214 -5.943 1.00 98.06 96 HIS A O 1
ATOM 808 N N . HIS A 1 97 ? -2.690 -15.769 -5.605 1.00 97.38 97 HIS A N 1
ATOM 809 C CA . HIS A 1 97 ? -3.826 -14.966 -6.075 1.00 97.38 97 HIS A CA 1
ATOM 810 C C . HIS A 1 97 ? -3.659 -14.413 -7.504 1.00 97.38 97 HIS A C 1
ATOM 812 O O . HIS A 1 97 ? -4.064 -13.292 -7.787 1.00 97.38 97 HIS A O 1
ATOM 818 N N . GLY A 1 98 ? -3.049 -15.171 -8.418 1.00 97.12 98 GLY A N 1
ATOM 819 C CA . GLY A 1 98 ? -2.760 -14.695 -9.775 1.00 97.12 98 GLY A CA 1
ATOM 820 C C . GLY A 1 98 ? -1.667 -13.621 -9.811 1.00 97.12 98 GLY A C 1
ATOM 821 O O . GLY A 1 98 ? -1.695 -12.732 -10.660 1.00 97.12 98 GLY A O 1
ATOM 822 N N . GLY A 1 99 ? -0.735 -13.660 -8.856 1.00 97.69 99 GLY A N 1
ATOM 823 C CA . GLY A 1 99 ? 0.347 -12.685 -8.714 1.00 97.69 99 GLY A CA 1
ATOM 824 C C . GLY A 1 99 ? -0.105 -11.327 -8.175 1.00 97.69 99 GLY A C 1
ATOM 825 O O . GLY A 1 99 ? 0.532 -10.317 -8.468 1.00 97.69 99 GLY A O 1
ATOM 826 N N . LEU A 1 100 ? -1.212 -11.291 -7.423 1.00 98.31 100 LEU A N 1
ATOM 827 C CA . LEU A 1 100 ? -1.736 -10.099 -6.740 1.00 98.31 100 LEU A CA 1
ATOM 828 C C . LEU A 1 100 ? -1.193 -9.937 -5.312 1.00 98.31 100 LEU A C 1
ATOM 830 O O . LEU A 1 100 ? -1.490 -8.938 -4.664 1.00 98.31 100 LEU A O 1
ATOM 834 N N . PHE A 1 101 ? -0.418 -10.901 -4.813 1.00 97.94 101 PHE A N 1
ATOM 835 C CA . PHE A 1 101 ? 0.188 -10.874 -3.477 1.00 97.94 101 PHE A CA 1
ATOM 836 C C . PHE A 1 101 ? 1.719 -10.766 -3.542 1.00 97.94 101 PHE A C 1
ATOM 838 O O . PHE A 1 101 ? 2.439 -11.442 -2.817 1.00 97.94 101 PHE A O 1
ATOM 845 N N . GLN A 1 102 ? 2.226 -9.947 -4.467 1.00 97.75 102 GLN A N 1
ATOM 846 C CA . GLN A 1 102 ? 3.666 -9.761 -4.656 1.00 97.75 102 GLN A CA 1
ATOM 847 C C . GLN A 1 102 ? 4.158 -8.511 -3.933 1.00 97.75 102 GLN A C 1
ATOM 849 O O . GLN A 1 102 ? 5.084 -8.567 -3.137 1.00 97.75 102 GLN A O 1
ATOM 854 N N . MET A 1 103 ? 3.504 -7.379 -4.170 1.00 95.88 103 MET A N 1
ATOM 855 C CA . MET A 1 103 ? 3.820 -6.107 -3.536 1.00 95.88 103 MET A CA 1
ATOM 856 C C . MET A 1 103 ? 2.662 -5.711 -2.641 1.00 95.88 103 MET A C 1
ATOM 858 O O . MET A 1 103 ? 1.526 -5.627 -3.107 1.00 95.88 103 MET A O 1
ATOM 862 N N . LEU A 1 104 ? 2.938 -5.466 -1.365 1.00 96.38 104 LEU A N 1
ATOM 863 C CA . LEU A 1 104 ? 1.897 -5.174 -0.395 1.00 96.38 104 LEU A CA 1
ATOM 864 C C . LEU A 1 104 ? 2.289 -4.063 0.565 1.00 96.38 104 LEU A C 1
ATOM 866 O O . LEU A 1 104 ? 3.458 -3.727 0.737 1.00 96.38 104 LEU A O 1
ATOM 870 N N . THR A 1 105 ? 1.270 -3.531 1.216 1.00 98.06 105 THR A N 1
ATOM 871 C CA . THR A 1 105 ? 1.380 -2.716 2.415 1.00 98.06 105 THR A CA 1
ATOM 872 C C . THR A 1 105 ? 0.464 -3.297 3.473 1.00 98.06 105 THR A C 1
ATOM 874 O O . THR A 1 105 ? -0.536 -3.926 3.128 1.00 98.06 105 THR A O 1
ATOM 877 N N . TRP A 1 106 ? 0.779 -3.078 4.745 1.00 97.81 106 TRP A N 1
ATOM 878 C CA . TRP A 1 106 ? -0.091 -3.479 5.836 1.00 97.81 106 TRP A CA 1
ATOM 879 C C . TRP A 1 106 ? -0.148 -2.446 6.951 1.00 97.81 106 TRP A C 1
ATOM 881 O O . TRP A 1 106 ? 0.757 -1.618 7.106 1.00 97.81 106 TRP A O 1
ATOM 891 N N . GLU A 1 107 ? -1.212 -2.536 7.738 1.00 97.19 107 GLU A N 1
ATOM 892 C CA . GLU A 1 107 ? -1.409 -1.741 8.941 1.00 97.19 107 GLU A CA 1
ATOM 893 C C . GLU A 1 107 ? -2.257 -2.512 9.961 1.00 97.19 107 GLU A C 1
ATOM 895 O O . GLU A 1 107 ? -3.147 -3.283 9.587 1.00 97.19 107 GLU A O 1
ATOM 900 N N . LEU A 1 108 ? -1.958 -2.322 11.247 1.00 95.38 108 LEU A N 1
ATOM 901 C CA . LEU A 1 108 ? -2.680 -2.956 12.345 1.00 95.38 108 LEU A CA 1
ATOM 902 C C . LEU A 1 108 ? -3.957 -2.162 12.656 1.00 95.38 108 LEU A C 1
ATOM 904 O O . LEU A 1 108 ? -3.919 -0.955 12.884 1.00 95.38 108 LEU A O 1
ATOM 908 N N . GLY A 1 109 ? -5.098 -2.845 12.671 1.00 94.25 109 GLY A N 1
ATOM 909 C CA . GLY A 1 109 ? -6.363 -2.306 13.157 1.00 94.25 109 GLY A CA 1
ATOM 910 C C . GLY A 1 109 ? -6.506 -2.424 14.675 1.00 94.25 109 GLY A C 1
ATOM 911 O O . GLY A 1 109 ? -5.892 -3.280 15.313 1.00 94.25 109 GLY A O 1
ATOM 912 N N . ASP A 1 110 ? -7.387 -1.603 15.252 1.00 92.56 110 ASP A N 1
ATOM 913 C CA . ASP A 1 110 ? -7.709 -1.649 16.691 1.00 92.56 110 ASP A CA 1
ATOM 914 C C . ASP A 1 110 ? -8.502 -2.910 17.081 1.00 92.56 110 ASP A C 1
ATOM 916 O O . ASP A 1 110 ? -8.691 -3.204 18.257 1.00 92.56 110 ASP A O 1
ATOM 920 N N . ASP A 1 111 ? -8.981 -3.658 16.088 1.00 93.88 111 ASP A N 1
ATOM 921 C CA . ASP A 1 111 ? -9.711 -4.915 16.230 1.00 93.88 111 ASP A CA 1
ATOM 922 C C . ASP A 1 111 ? -8.789 -6.145 16.298 1.00 93.88 111 ASP A C 1
ATOM 924 O O . ASP A 1 111 ? -9.267 -7.280 16.332 1.00 93.88 111 ASP A O 1
ATOM 928 N N . GLY A 1 112 ? -7.468 -5.934 16.319 1.00 94.75 112 GLY A N 1
ATOM 929 C CA . GLY A 1 112 ? -6.472 -6.999 16.414 1.00 94.75 112 GLY A CA 1
ATOM 930 C C . GLY A 1 112 ? -6.171 -7.706 15.092 1.00 94.75 112 GLY A C 1
ATOM 931 O O . GLY A 1 112 ? -5.481 -8.728 15.105 1.00 94.75 112 GLY A O 1
ATOM 932 N N . TYR A 1 113 ? -6.646 -7.179 13.960 1.00 98.44 113 TYR A N 1
ATOM 933 C CA . TYR A 1 113 ? -6.303 -7.676 12.628 1.00 98.44 113 TYR A CA 1
ATOM 934 C C . TYR A 1 113 ? -5.278 -6.777 11.942 1.00 98.44 113 TYR A C 1
ATOM 936 O O . TYR A 1 113 ? -5.355 -5.554 11.992 1.00 98.44 113 TYR A O 1
ATOM 944 N N . VAL A 1 114 ? -4.334 -7.395 11.241 1.00 98.50 114 VAL A N 1
ATOM 945 C CA . VAL A 1 114 ? -3.477 -6.713 10.271 1.00 98.50 114 VAL A CA 1
ATOM 946 C C . VAL A 1 114 ? -4.185 -6.746 8.925 1.00 98.50 114 VAL A C 1
ATOM 948 O O . VAL A 1 114 ? -4.523 -7.823 8.436 1.00 98.50 114 VAL A O 1
ATOM 951 N N . TYR A 1 115 ? -4.401 -5.578 8.329 1.00 98.81 115 TYR A N 1
ATOM 952 C CA . TYR A 1 115 ? -5.020 -5.417 7.016 1.00 98.81 115 TYR A CA 1
ATOM 953 C C . TYR A 1 115 ? -3.946 -5.167 5.972 1.00 98.81 115 TYR A C 1
ATOM 955 O O . TYR A 1 115 ? -3.101 -4.298 6.175 1.00 98.81 115 TYR A O 1
ATOM 963 N N . ALA A 1 116 ? -3.989 -5.894 4.856 1.00 98.69 116 ALA A N 1
ATOM 964 C CA . ALA A 1 116 ? -3.001 -5.782 3.796 1.00 98.69 116 ALA A CA 1
ATOM 965 C C . ALA A 1 116 ? -3.644 -5.537 2.432 1.00 98.69 116 ALA A C 1
ATOM 967 O O . ALA A 1 116 ? -4.371 -6.390 1.915 1.00 98.69 116 ALA A O 1
ATOM 968 N N . PHE A 1 117 ? -3.323 -4.394 1.828 1.00 98.81 117 PHE A N 1
ATOM 969 C CA . PHE A 1 117 ? -3.565 -4.175 0.406 1.00 98.81 117 PHE A CA 1
ATOM 970 C C . PHE A 1 117 ? -2.370 -4.678 -0.387 1.00 98.81 117 PHE A C 1
ATOM 972 O O . PHE A 1 117 ? -1.225 -4.379 -0.040 1.00 98.81 117 PHE A O 1
ATOM 979 N N . SER A 1 118 ? -2.632 -5.409 -1.466 1.00 98.62 118 SER A N 1
ATOM 980 C CA . SER A 1 118 ? -1.581 -5.959 -2.314 1.00 98.62 118 SER A CA 1
ATOM 981 C C . SER A 1 118 ? -1.911 -5.889 -3.802 1.00 98.62 118 SER A C 1
ATOM 983 O O . SER A 1 118 ? -3.070 -5.766 -4.209 1.00 98.62 118 SER A O 1
ATOM 985 N N . THR A 1 119 ? -0.859 -5.950 -4.612 1.00 98.50 119 THR A N 1
ATOM 986 C CA . THR A 1 119 ? -0.896 -5.971 -6.074 1.00 98.50 119 THR A CA 1
ATOM 987 C C . THR A 1 119 ? 0.306 -6.746 -6.643 1.00 98.50 119 THR A C 1
ATOM 989 O O . THR A 1 119 ? 1.089 -7.354 -5.904 1.00 98.50 119 THR A O 1
ATOM 992 N N . GLY A 1 120 ? 0.446 -6.757 -7.969 1.00 97.44 120 GLY A N 1
ATOM 993 C CA . GLY A 1 120 ? 1.591 -7.336 -8.671 1.00 97.44 120 GLY A CA 1
ATOM 994 C C . GLY A 1 120 ? 2.781 -6.381 -8.738 1.00 97.44 120 GLY A C 1
ATOM 995 O O . GLY A 1 120 ? 2.609 -5.179 -8.928 1.00 97.44 120 GLY A O 1
ATOM 996 N N . PHE A 1 121 ? 4.003 -6.910 -8.646 1.00 95.88 121 PHE A N 1
ATOM 997 C CA . PHE A 1 121 ? 5.227 -6.100 -8.707 1.00 95.88 121 PHE A CA 1
ATOM 998 C C . PHE A 1 121 ? 5.437 -5.426 -10.075 1.00 95.88 121 PHE A C 1
ATOM 1000 O O . PHE A 1 121 ? 6.127 -4.417 -10.184 1.00 95.88 121 PHE A O 1
ATOM 1007 N N . GLN A 1 122 ? 4.791 -5.944 -11.119 1.00 95.50 122 GLN A N 1
ATOM 1008 C CA . GLN A 1 122 ? 4.877 -5.446 -12.493 1.00 95.50 122 GLN A CA 1
ATOM 1009 C C . GLN A 1 122 ? 4.055 -4.162 -12.710 1.00 95.50 122 GLN A C 1
ATOM 1011 O O . GLN A 1 122 ? 4.150 -3.552 -13.773 1.00 95.50 122 GLN A O 1
ATOM 1016 N N . ARG A 1 123 ? 3.266 -3.740 -11.707 1.00 95.38 123 ARG A N 1
ATOM 1017 C CA . ARG A 1 123 ? 2.381 -2.563 -11.749 1.00 95.38 123 ARG A CA 1
ATOM 1018 C C . ARG A 1 123 ? 1.333 -2.620 -12.867 1.00 95.38 123 ARG A C 1
ATOM 1020 O O . ARG A 1 123 ? 0.909 -1.591 -13.379 1.00 95.38 123 ARG A O 1
ATOM 1027 N N . ASP A 1 124 ? 0.894 -3.820 -13.230 1.00 96.44 124 ASP A N 1
ATOM 1028 C CA . ASP A 1 124 ? -0.093 -4.100 -14.281 1.00 96.44 124 ASP A CA 1
ATOM 1029 C C . ASP A 1 124 ? -1.422 -4.645 -13.729 1.00 96.44 124 ASP A C 1
ATOM 1031 O O . ASP A 1 124 ? -2.285 -5.093 -14.486 1.00 96.44 124 ASP A O 1
ATOM 1035 N N . LYS A 1 125 ? -1.598 -4.609 -12.402 1.00 97.00 125 LYS A N 1
ATOM 1036 C CA . LYS A 1 125 ? -2.762 -5.165 -11.706 1.00 97.00 125 LYS A CA 1
ATOM 1037 C C . LYS A 1 125 ? -3.445 -4.145 -10.797 1.00 97.00 125 LYS A C 1
ATOM 1039 O O . LYS A 1 125 ? -2.847 -3.173 -10.333 1.00 97.00 125 LYS A O 1
ATOM 1044 N N . GLY A 1 126 ? -4.716 -4.432 -10.509 1.00 98.31 126 GLY A N 1
ATOM 1045 C CA . GLY A 1 126 ? -5.501 -3.747 -9.486 1.00 98.31 126 GLY A CA 1
ATOM 1046 C C . GLY A 1 126 ? -5.047 -4.074 -8.059 1.00 98.31 126 GLY A C 1
ATOM 1047 O O . GLY A 1 126 ? -4.019 -4.719 -7.848 1.00 98.31 126 GLY A O 1
ATOM 1048 N N . LEU A 1 127 ? -5.840 -3.647 -7.077 1.00 98.50 127 LEU A N 1
ATOM 1049 C CA . LEU A 1 127 ? -5.622 -3.939 -5.660 1.00 98.50 127 LEU A CA 1
ATOM 1050 C C . LEU A 1 127 ? -6.563 -5.038 -5.171 1.00 98.50 127 LEU A C 1
ATOM 1052 O O . LEU A 1 127 ? -7.754 -5.037 -5.497 1.00 98.50 127 LEU A O 1
ATOM 1056 N N . VAL A 1 128 ? -6.044 -5.924 -4.329 1.00 98.75 128 VAL A N 1
ATOM 1057 C CA . VAL A 1 128 ? -6.836 -6.829 -3.486 1.00 98.75 128 VAL A CA 1
ATOM 1058 C C . VAL A 1 128 ? -6.578 -6.527 -2.016 1.00 98.75 128 VAL A C 1
ATOM 1060 O O . VAL A 1 128 ? -5.565 -5.920 -1.671 1.00 98.75 128 VAL A O 1
ATOM 1063 N N . LEU A 1 129 ? -7.504 -6.951 -1.159 1.00 98.81 129 LEU A N 1
ATOM 1064 C CA . LEU A 1 129 ? -7.412 -6.794 0.287 1.00 98.81 129 LEU A CA 1
ATOM 1065 C C . LEU A 1 129 ? -7.435 -8.165 0.961 1.00 98.81 129 LEU A C 1
ATOM 1067 O O . LEU A 1 129 ? -8.265 -9.019 0.637 1.00 98.81 129 LEU A O 1
ATOM 1071 N N . GLN A 1 130 ? -6.546 -8.340 1.929 1.00 98.69 130 GLN A N 1
ATOM 1072 C CA . GLN A 1 130 ? -6.551 -9.460 2.860 1.00 98.69 130 GLN A CA 1
ATOM 1073 C C . GLN A 1 130 ? -6.446 -8.951 4.297 1.00 98.69 130 GLN A C 1
ATOM 1075 O O . GLN A 1 130 ? -6.073 -7.800 4.535 1.00 98.69 130 GLN A O 1
ATOM 1080 N N . ARG A 1 131 ? -6.743 -9.819 5.261 1.00 98.75 131 ARG A N 1
ATOM 1081 C CA . ARG A 1 131 ? -6.424 -9.588 6.670 1.00 98.75 131 ARG A CA 1
ATOM 1082 C C . ARG A 1 131 ? -5.907 -10.850 7.342 1.00 98.75 131 ARG A C 1
ATOM 1084 O O . ARG A 1 131 ? -6.134 -11.950 6.851 1.00 98.75 131 ARG A O 1
ATOM 1091 N N . VAL A 1 132 ? -5.281 -10.697 8.498 1.00 98.69 132 VAL A N 1
ATOM 1092 C CA . VAL A 1 132 ? -4.842 -11.810 9.349 1.00 98.69 132 VAL A CA 1
ATOM 1093 C C . VAL A 1 132 ? -4.888 -11.377 10.816 1.00 98.69 132 VAL A C 1
ATOM 1095 O O . VAL A 1 132 ? -4.595 -10.212 11.098 1.00 98.69 132 VAL A O 1
ATOM 1098 N N . PRO A 1 133 ? -5.255 -12.251 11.773 1.00 98.19 133 PRO A N 1
ATOM 1099 C CA . PRO A 1 133 ? -5.083 -11.940 13.189 1.00 98.19 133 PRO A CA 1
ATOM 1100 C C . PRO A 1 133 ? -3.622 -11.575 13.477 1.00 98.19 133 PRO A C 1
ATOM 1102 O O . PRO A 1 133 ? -2.708 -12.277 13.041 1.00 98.19 133 PRO A O 1
ATOM 1105 N N . ALA A 1 134 ? -3.381 -10.484 14.202 1.00 95.31 134 ALA A N 1
ATOM 1106 C CA . ALA A 1 134 ? -2.033 -9.939 14.381 1.00 95.31 134 ALA A CA 1
ATOM 1107 C C . ALA A 1 134 ? -1.060 -10.925 15.052 1.00 95.31 134 ALA A C 1
ATOM 1109 O O . ALA A 1 134 ? 0.137 -10.916 14.777 1.00 95.31 134 ALA A O 1
ATOM 1110 N N . ASP A 1 135 ? -1.563 -11.812 15.911 1.00 94.06 135 ASP A N 1
ATOM 1111 C CA . ASP A 1 135 ? -0.784 -12.866 16.566 1.00 94.06 135 ASP A CA 1
ATOM 1112 C C . ASP A 1 135 ? -0.542 -14.109 15.690 1.00 94.06 135 ASP A C 1
ATOM 1114 O O . ASP A 1 135 ? 0.156 -15.030 16.114 1.00 94.06 135 ASP A O 1
ATOM 1118 N N . ARG A 1 136 ? -1.081 -14.124 14.467 1.00 97.12 136 ARG A N 1
ATOM 1119 C CA . ARG A 1 136 ? -0.935 -15.193 13.471 1.00 97.12 136 ARG A CA 1
ATOM 1120 C C . ARG A 1 136 ? -0.405 -14.688 12.129 1.00 97.12 136 ARG A C 1
ATOM 1122 O O . ARG A 1 136 ? -0.524 -15.389 11.130 1.00 97.12 136 ARG A O 1
ATOM 1129 N N . LEU A 1 137 ? 0.219 -13.507 12.099 1.00 96.38 137 LEU A N 1
ATOM 1130 C CA . LEU A 1 137 ? 0.781 -12.887 10.889 1.00 96.38 137 LEU A CA 1
ATOM 1131 C C . LEU A 1 137 ? 1.684 -13.844 10.084 1.00 96.38 137 LEU A C 1
ATOM 1133 O O . LEU A 1 137 ? 1.658 -13.841 8.855 1.00 96.38 137 LEU A O 1
ATOM 1137 N N . THR A 1 138 ? 2.440 -14.697 10.780 1.00 96.88 138 THR A N 1
ATOM 1138 C CA . THR A 1 138 ? 3.382 -15.665 10.195 1.00 96.88 138 THR A CA 1
ATOM 1139 C C . THR A 1 138 ? 2.763 -17.042 9.919 1.00 96.88 138 THR A C 1
ATOM 1141 O O . THR A 1 138 ? 3.489 -18.009 9.705 1.00 96.88 138 THR A O 1
ATOM 1144 N N . ASP A 1 139 ? 1.438 -17.176 9.964 1.00 98.12 139 ASP A N 1
ATOM 1145 C CA . ASP A 1 139 ? 0.720 -18.387 9.562 1.00 98.12 139 ASP A CA 1
ATOM 1146 C C . ASP A 1 139 ? -0.036 -18.115 8.255 1.00 98.12 139 ASP A C 1
ATOM 1148 O O . ASP A 1 139 ? -1.126 -17.539 8.295 1.00 98.12 139 ASP A O 1
ATOM 1152 N N . PRO A 1 140 ? 0.482 -18.553 7.090 1.00 97.62 140 PRO A N 1
ATOM 1153 C CA . PRO A 1 140 ? -0.173 -18.335 5.801 1.00 97.62 140 PRO A CA 1
ATOM 1154 C C . PRO A 1 140 ? -1.628 -18.818 5.726 1.00 97.62 140 PRO A C 1
ATOM 1156 O O . PRO A 1 140 ? -2.397 -18.305 4.919 1.00 97.62 140 PRO A O 1
ATOM 1159 N N . ARG A 1 141 ? -2.037 -19.784 6.562 1.00 97.56 141 ARG A N 1
ATOM 1160 C CA . ARG A 1 141 ? -3.414 -20.310 6.580 1.00 97.56 141 ARG A CA 1
ATOM 1161 C C . ARG A 1 141 ? -4.386 -19.445 7.378 1.00 97.56 141 ARG A C 1
ATOM 1163 O O . ARG A 1 141 ? -5.588 -19.679 7.303 1.00 97.56 141 ARG A O 1
ATOM 1170 N N . ALA A 1 142 ? -3.883 -18.499 8.166 1.00 98.31 142 ALA A N 1
ATOM 1171 C CA . ALA A 1 142 ? -4.697 -17.570 8.944 1.00 98.31 142 ALA A CA 1
ATOM 1172 C C . ALA A 1 142 ? -5.121 -16.328 8.141 1.00 98.31 142 ALA A C 1
ATOM 1174 O O . ALA A 1 142 ? -5.902 -15.521 8.642 1.00 98.31 142 ALA A O 1
ATOM 1175 N N . TRP A 1 143 ? -4.597 -16.163 6.924 1.00 98.50 143 TRP A N 1
ATOM 1176 C CA . TRP A 1 143 ? -4.920 -15.042 6.053 1.00 98.50 143 TRP A CA 1
ATOM 1177 C C . TRP A 1 143 ? -6.292 -15.229 5.399 1.00 98.50 143 TRP A C 1
ATOM 1179 O O . TRP A 1 143 ? -6.592 -16.267 4.809 1.00 98.50 143 TRP A O 1
ATOM 1189 N N . GLU A 1 144 ? -7.123 -14.198 5.500 1.00 98.62 144 GLU A N 1
ATOM 1190 C CA . GLU A 1 144 ? -8.483 -14.153 4.979 1.00 98.62 144 GLU A CA 1
ATOM 1191 C C . GLU A 1 144 ? -8.579 -13.118 3.858 1.00 98.62 144 GLU A C 1
ATOM 1193 O O . GLU A 1 144 ? -8.300 -11.934 4.057 1.00 98.62 144 GLU A O 1
ATOM 1198 N N . GLY A 1 145 ? -9.036 -13.550 2.684 1.00 98.50 145 GLY A N 1
ATOM 1199 C CA . GLY A 1 145 ? -9.320 -12.651 1.571 1.00 98.50 145 GLY A CA 1
ATOM 1200 C C . GLY A 1 145 ? -10.613 -11.861 1.762 1.00 98.50 145 GLY A C 1
ATOM 1201 O O . GLY A 1 145 ? -11.602 -12.387 2.280 1.00 98.50 145 GLY A O 1
ATOM 1202 N N . TRP A 1 146 ? -10.622 -10.607 1.308 1.00 98.75 146 TRP A N 1
ATOM 1203 C CA . TRP A 1 146 ? -11.842 -9.828 1.097 1.00 98.75 146 TRP A CA 1
ATOM 1204 C C . TRP A 1 146 ? -12.341 -10.058 -0.328 1.00 98.75 146 TRP A C 1
ATOM 1206 O O . TRP A 1 146 ? -11.694 -9.655 -1.301 1.00 98.75 146 TRP A O 1
ATOM 1216 N N . GLY A 1 147 ? -13.478 -10.735 -0.474 1.00 98.44 147 GLY A N 1
ATOM 1217 C CA . GLY A 1 147 ? -13.954 -11.159 -1.788 1.00 98.44 147 GLY A CA 1
ATOM 1218 C C . GLY A 1 147 ? -15.459 -11.062 -1.967 1.00 98.44 147 GLY A C 1
ATOM 1219 O O . GLY A 1 147 ? -16.225 -11.245 -1.017 1.00 98.44 147 GLY A O 1
ATOM 1220 N N . PHE A 1 148 ? -15.877 -10.821 -3.209 1.00 97.81 148 PHE A N 1
ATOM 1221 C CA . PHE A 1 148 ? -17.273 -10.794 -3.621 1.00 97.81 148 PHE A CA 1
ATOM 1222 C C . PHE A 1 148 ? -17.706 -12.173 -4.118 1.00 97.81 148 PHE A C 1
ATOM 1224 O O . PHE A 1 148 ? -17.162 -12.714 -5.082 1.00 97.81 148 PHE A O 1
ATOM 1231 N N . ARG A 1 149 ? -18.715 -12.756 -3.473 1.00 97.25 149 ARG A N 1
ATOM 1232 C CA . ARG A 1 149 ? -19.286 -14.049 -3.864 1.00 97.25 149 ARG A CA 1
ATOM 1233 C C . ARG A 1 149 ? -20.761 -14.079 -3.502 1.00 97.25 149 ARG A C 1
ATOM 1235 O O . ARG A 1 149 ? -21.142 -13.662 -2.418 1.00 97.25 149 ARG A O 1
ATOM 1242 N N . GLY A 1 150 ? -21.597 -14.588 -4.406 1.00 94.62 150 GLY A N 1
ATOM 1243 C CA . GLY A 1 150 ? -23.031 -14.740 -4.134 1.00 94.62 150 GLY A CA 1
ATOM 1244 C C . GLY A 1 150 ? -23.758 -13.419 -3.857 1.00 94.62 150 GLY A C 1
ATOM 1245 O O . GLY A 1 150 ? -24.709 -13.408 -3.087 1.00 94.62 150 GLY A O 1
ATOM 1246 N N . GLY A 1 151 ? -23.306 -12.309 -4.451 1.00 96.19 151 GLY A N 1
ATOM 1247 C CA . GLY A 1 151 ? -23.945 -10.999 -4.290 1.00 96.19 151 GLY A CA 1
ATOM 1248 C C . GLY A 1 151 ? -23.489 -10.198 -3.067 1.00 96.19 151 GLY A C 1
ATOM 1249 O O . GLY A 1 151 ? -23.989 -9.096 -2.861 1.00 96.19 151 GLY A O 1
ATOM 1250 N N . VAL A 1 152 ? -22.549 -10.713 -2.270 1.00 96.75 152 VAL A N 1
ATOM 1251 C CA . VAL A 1 152 ? -22.083 -10.059 -1.043 1.00 96.75 152 VAL A CA 1
ATOM 1252 C C . VAL A 1 152 ? -20.558 -10.083 -0.939 1.00 96.75 152 VAL A C 1
ATOM 1254 O O . VAL A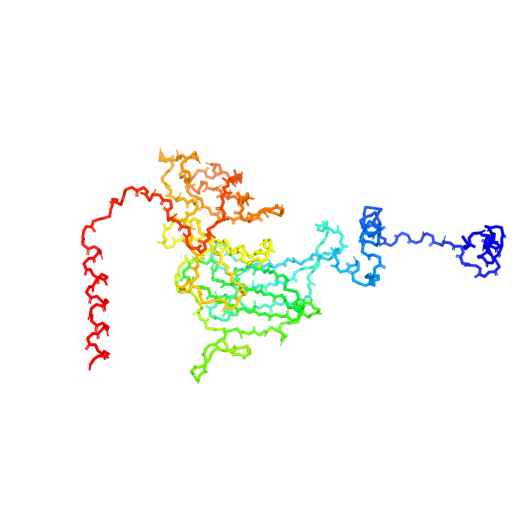 1 152 ? -19.898 -11.031 -1.372 1.00 96.75 152 VAL A O 1
ATOM 1257 N N . TRP A 1 153 ? -19.995 -9.023 -0.364 1.00 97.75 153 TRP A N 1
ATOM 1258 C CA . TRP A 1 153 ? -18.596 -8.987 0.052 1.00 97.75 153 TRP A CA 1
ATOM 1259 C C . TRP A 1 153 ? -18.441 -9.601 1.442 1.00 97.75 153 TRP A C 1
ATOM 1261 O O . TRP A 1 153 ? -19.200 -9.269 2.352 1.00 97.75 153 TRP A O 1
ATOM 1271 N N . ALA A 1 154 ? -17.460 -10.482 1.615 1.00 98.19 154 ALA A N 1
ATOM 1272 C CA . ALA A 1 154 ? -17.173 -11.097 2.906 1.00 98.19 154 ALA A CA 1
ATOM 1273 C C . ALA A 1 154 ? -15.700 -11.503 3.035 1.00 98.19 154 ALA A C 1
ATOM 1275 O O . ALA A 1 154 ? -15.021 -11.772 2.038 1.00 98.19 154 ALA A O 1
ATOM 1276 N N . TRP A 1 155 ? -15.238 -11.585 4.284 1.00 98.44 155 TRP A N 1
ATOM 1277 C CA . TRP A 1 155 ? -13.969 -12.214 4.640 1.00 98.44 155 TRP A CA 1
ATOM 1278 C C . TRP A 1 155 ? -14.031 -13.729 4.432 1.00 98.44 155 TRP A C 1
ATOM 1280 O O . TRP A 1 155 ? -15.091 -14.341 4.563 1.00 98.44 155 TRP A O 1
ATOM 1290 N N . GLY A 1 156 ? -12.893 -14.334 4.093 1.00 97.19 156 GLY A N 1
ATOM 1291 C CA . GLY A 1 156 ? -12.772 -15.773 3.832 1.00 97.19 156 GLY A CA 1
ATOM 1292 C C . GLY A 1 156 ? -13.158 -16.187 2.406 1.00 97.19 156 GLY A C 1
ATOM 1293 O O . GLY A 1 156 ? -12.926 -17.330 2.009 1.00 97.19 156 GLY A O 1
ATOM 1294 N N . ASN A 1 157 ? -13.691 -15.266 1.600 1.00 97.75 157 ASN A N 1
ATOM 1295 C CA . ASN A 1 157 ? -13.803 -15.464 0.158 1.00 97.75 157 ASN A CA 1
ATOM 1296 C C . ASN A 1 157 ? -12.423 -15.311 -0.507 1.00 97.75 157 ASN A C 1
ATOM 1298 O O . ASN A 1 157 ? -11.581 -14.565 -0.005 1.00 97.75 157 ASN A O 1
ATOM 1302 N N . PRO A 1 158 ? -12.179 -15.947 -1.672 1.00 96.25 158 PRO A N 1
ATOM 1303 C CA . PRO A 1 158 ? -11.012 -15.612 -2.480 1.00 96.25 158 PRO A CA 1
ATOM 1304 C C . PRO A 1 158 ? -10.980 -14.102 -2.764 1.00 96.25 158 PRO A C 1
ATOM 1306 O O . PRO A 1 158 ? -12.028 -13.558 -3.139 1.00 96.25 158 PRO A O 1
ATOM 1309 N N . PRO A 1 159 ? -9.825 -13.429 -2.603 1.00 97.88 159 PRO A N 1
ATOM 1310 C CA . PRO A 1 159 ? -9.733 -11.994 -2.815 1.00 97.88 159 PRO A CA 1
ATOM 1311 C C . PRO A 1 159 ? -10.273 -11.591 -4.186 1.00 97.88 159 PRO A C 1
ATOM 1313 O O . PRO A 1 159 ? -9.922 -12.177 -5.210 1.00 97.88 159 PRO A O 1
ATOM 1316 N N . THR A 1 160 ? -11.149 -10.593 -4.198 1.00 98.44 160 THR A N 1
ATOM 1317 C CA . THR A 1 160 ? -11.655 -9.971 -5.427 1.00 98.44 160 THR A CA 1
ATOM 1318 C C . THR A 1 160 ? -10.970 -8.623 -5.600 1.00 98.44 160 THR A C 1
ATOM 1320 O O . THR A 1 160 ? -10.693 -7.947 -4.611 1.00 98.44 160 THR A O 1
ATOM 1323 N N . ILE A 1 161 ? -10.686 -8.227 -6.844 1.00 98.56 161 ILE A N 1
ATOM 1324 C CA . ILE A 1 161 ? -10.103 -6.912 -7.137 1.00 98.56 161 ILE A CA 1
ATOM 1325 C C . ILE A 1 161 ? -11.043 -5.829 -6.590 1.00 98.56 161 ILE A C 1
ATOM 1327 O O . ILE A 1 161 ? -12.156 -5.662 -7.084 1.00 98.56 161 ILE A O 1
ATOM 1331 N N . ALA A 1 162 ? -10.589 -5.122 -5.556 1.00 97.50 162 ALA A N 1
ATOM 1332 C CA . ALA A 1 162 ? -11.331 -4.066 -4.869 1.00 97.50 162 ALA A CA 1
ATOM 1333 C C . ALA A 1 162 ? -11.159 -2.703 -5.555 1.00 97.50 162 ALA A C 1
ATOM 1335 O O . ALA A 1 162 ? -11.990 -1.816 -5.385 1.00 97.50 162 ALA A O 1
ATOM 1336 N N . LEU A 1 163 ? -10.091 -2.548 -6.343 1.00 98.25 163 LEU A N 1
ATOM 1337 C CA . LEU A 1 163 ? -9.863 -1.397 -7.210 1.00 98.25 163 LEU A CA 1
ATOM 1338 C C . LEU A 1 163 ? -9.109 -1.832 -8.467 1.00 98.25 163 LEU A C 1
ATOM 1340 O O . LEU A 1 163 ? -7.974 -2.300 -8.396 1.00 98.25 163 LEU A O 1
ATOM 1344 N N . THR A 1 164 ? -9.729 -1.671 -9.629 1.00 98.31 164 THR A N 1
ATOM 1345 C CA . THR A 1 164 ? -9.115 -1.933 -10.938 1.00 98.31 164 THR A CA 1
ATOM 1346 C C . THR A 1 164 ? -8.156 -0.819 -11.330 1.00 98.31 164 THR A C 1
ATOM 1348 O O . THR A 1 164 ? -8.512 0.352 -11.225 1.00 98.31 164 THR A O 1
ATOM 1351 N N . GLY A 1 165 ? -6.997 -1.173 -11.878 1.00 97.31 165 GLY A N 1
ATOM 1352 C CA . GLY A 1 165 ? -6.024 -0.214 -12.386 1.00 97.31 165 GLY A CA 1
ATOM 1353 C C . GLY A 1 165 ? -4.639 -0.835 -12.504 1.00 97.31 165 GLY A C 1
ATOM 1354 O O . GLY A 1 165 ? -4.522 -2.050 -12.635 1.00 97.31 165 GLY A O 1
ATOM 1355 N N . ALA A 1 166 ? -3.624 0.021 -12.463 1.00 97.94 166 ALA A N 1
ATOM 1356 C CA . ALA A 1 166 ? -2.213 -0.319 -12.579 1.00 97.94 166 ALA A CA 1
ATOM 1357 C C . ALA A 1 166 ? -1.477 0.379 -11.430 1.00 97.94 166 ALA A C 1
ATOM 1359 O O . ALA A 1 166 ? -1.236 1.587 -11.494 1.00 97.94 166 ALA A O 1
ATOM 1360 N N . TYR A 1 167 ? -1.214 -0.354 -10.347 1.00 97.88 167 TYR A N 1
ATOM 1361 C CA . TYR A 1 167 ? -0.773 0.236 -9.081 1.00 97.88 167 TYR A CA 1
ATOM 1362 C C . TYR A 1 167 ? 0.584 -0.284 -8.613 1.00 97.88 167 TYR A C 1
ATOM 1364 O O . TYR A 1 167 ? 0.970 -1.416 -8.894 1.00 97.88 167 TYR A O 1
ATOM 1372 N N . GLY A 1 168 ? 1.302 0.570 -7.886 1.00 96.31 168 GLY A N 1
ATOM 1373 C CA . GLY A 1 168 ? 2.638 0.329 -7.366 1.00 96.31 168 GLY A CA 1
ATOM 1374 C C . GLY A 1 168 ? 2.857 0.923 -5.979 1.00 96.31 168 GLY A C 1
ATOM 1375 O O . GLY A 1 168 ? 2.075 1.761 -5.543 1.00 96.31 168 GLY A O 1
ATOM 1376 N N . GLU A 1 169 ? 3.921 0.483 -5.302 1.00 96.19 169 GLU A N 1
ATOM 1377 C CA . GLU A 1 169 ? 4.463 1.040 -4.050 1.00 96.19 169 GLU A CA 1
ATOM 1378 C C . GLU A 1 169 ? 3.401 1.578 -3.083 1.00 96.19 169 GLU A C 1
ATOM 1380 O O . GLU A 1 169 ? 3.172 2.783 -2.958 1.00 96.19 169 GLU A O 1
ATOM 1385 N N . LEU A 1 170 ? 2.736 0.643 -2.413 1.00 98.19 170 LEU A N 1
ATOM 1386 C CA . LEU A 1 170 ? 1.592 0.910 -1.553 1.00 98.19 170 LEU A CA 1
ATOM 1387 C C . LEU A 1 170 ? 2.040 1.344 -0.145 1.00 98.19 170 LEU A C 1
ATOM 1389 O O . LEU A 1 170 ? 3.041 0.859 0.387 1.00 98.19 170 LEU A O 1
ATOM 1393 N N . CYS A 1 171 ? 1.256 2.203 0.502 1.00 98.50 171 CYS A N 1
ATOM 1394 C CA . CYS A 1 171 ? 1.441 2.610 1.890 1.00 98.50 171 CYS A CA 1
ATOM 1395 C C . CYS A 1 171 ? 0.088 2.854 2.569 1.00 98.50 171 CYS A C 1
ATOM 1397 O O . CYS A 1 171 ? -0.542 3.890 2.360 1.00 98.50 171 CYS A O 1
ATOM 1399 N N . LEU A 1 172 ? -0.354 1.892 3.379 1.00 98.44 172 LEU A N 1
ATOM 1400 C CA . LEU A 1 172 ? -1.515 2.016 4.251 1.00 98.44 172 LEU A CA 1
ATOM 1401 C C . LEU A 1 172 ? -1.041 2.471 5.628 1.00 98.44 172 LEU A C 1
ATOM 1403 O O . LEU A 1 172 ? -0.170 1.833 6.215 1.00 98.44 172 LEU A O 1
ATOM 1407 N N . ARG A 1 173 ? -1.611 3.556 6.146 1.00 97.38 173 ARG A N 1
ATOM 1408 C CA . ARG A 1 173 ? -1.388 4.007 7.522 1.00 97.38 173 ARG A CA 1
ATOM 1409 C C . ARG A 1 173 ? -2.693 4.447 8.152 1.00 97.38 173 ARG A C 1
ATOM 1411 O O . ARG A 1 173 ? -3.536 5.061 7.498 1.00 97.38 173 ARG A O 1
ATOM 1418 N N . ARG A 1 174 ? -2.823 4.184 9.447 1.00 94.69 174 ARG A N 1
ATOM 1419 C CA . ARG A 1 174 ? -3.792 4.885 10.281 1.00 94.69 174 ARG A CA 1
ATOM 1420 C C . ARG A 1 174 ? -3.253 6.277 10.579 1.00 94.69 174 ARG A C 1
ATOM 1422 O O . ARG A 1 174 ? -2.115 6.414 11.022 1.00 94.69 174 ARG A O 1
ATOM 1429 N N . VAL A 1 175 ? -4.058 7.289 10.295 1.00 93.62 175 VAL A N 1
ATOM 1430 C CA . VAL A 1 175 ? -3.733 8.701 10.512 1.00 93.62 175 VAL A CA 1
ATOM 1431 C C . VAL A 1 175 ? -4.959 9.338 11.139 1.00 93.62 175 VAL A C 1
ATOM 1433 O O . VAL A 1 175 ? -6.032 9.330 10.536 1.00 93.62 175 VAL A O 1
ATOM 1436 N N . ASP A 1 176 ? -4.797 9.851 12.356 1.00 89.81 176 ASP A N 1
ATOM 1437 C CA . ASP A 1 176 ? -5.904 10.295 13.203 1.00 89.81 176 ASP A CA 1
ATOM 1438 C C . ASP A 1 176 ? -6.964 9.177 13.364 1.00 89.81 176 ASP A C 1
ATOM 1440 O O . ASP A 1 176 ? -6.629 8.049 13.732 1.00 89.81 176 ASP A O 1
ATOM 1444 N N . ASP A 1 177 ? -8.236 9.461 13.083 1.00 91.62 177 ASP A N 1
ATOM 1445 C CA . ASP A 1 177 ? -9.356 8.509 13.097 1.00 91.62 177 ASP A CA 1
ATOM 1446 C C . ASP A 1 177 ? -9.627 7.864 11.722 1.00 91.62 177 ASP A C 1
ATOM 1448 O O . ASP A 1 177 ? -10.679 7.258 11.505 1.00 91.62 177 ASP A O 1
ATOM 1452 N N . ARG A 1 178 ? -8.693 7.997 10.771 1.00 95.38 178 ARG A N 1
ATOM 1453 C CA . ARG A 1 178 ? -8.852 7.586 9.368 1.00 95.38 178 ARG A CA 1
ATOM 1454 C C . ARG A 1 178 ? -7.817 6.557 8.944 1.00 95.38 178 ARG A C 1
ATOM 1456 O O . ARG A 1 178 ? -6.761 6.390 9.555 1.00 95.38 178 ARG A O 1
ATOM 1463 N N . TRP A 1 179 ? -8.095 5.923 7.811 1.00 97.81 179 TRP A N 1
ATOM 1464 C CA . TRP A 1 179 ? -7.124 5.114 7.086 1.00 97.81 179 TRP A CA 1
ATOM 1465 C C . TRP A 1 179 ? -6.721 5.853 5.817 1.00 97.81 179 TRP A C 1
ATOM 1467 O O . TRP A 1 179 ? -7.569 6.169 4.980 1.00 97.81 179 TRP A O 1
ATOM 1477 N N . LEU A 1 180 ? -5.429 6.124 5.663 1.00 98.31 180 LEU A N 1
ATOM 1478 C CA . LEU A 1 180 ? -4.878 6.671 4.433 1.00 98.31 180 LEU A CA 1
ATOM 1479 C C . LEU A 1 180 ? -4.172 5.573 3.649 1.00 98.31 180 LEU A C 1
ATOM 1481 O O . LEU A 1 180 ? -3.300 4.886 4.179 1.00 98.31 180 LEU A O 1
ATOM 1485 N N . LEU A 1 181 ? -4.537 5.437 2.377 1.00 98.56 181 LEU A N 1
ATOM 1486 C CA . LEU A 1 181 ? -3.861 4.563 1.426 1.00 98.56 181 LEU A CA 1
ATOM 1487 C C . LEU A 1 181 ? -3.186 5.430 0.364 1.00 98.56 181 LEU A C 1
ATOM 1489 O O . LEU A 1 181 ? -3.853 5.982 -0.509 1.00 98.56 181 LEU A O 1
ATOM 1493 N N . SER A 1 182 ? -1.867 5.553 0.458 1.00 98.56 182 SER A N 1
ATOM 1494 C CA . SER A 1 182 ? -1.027 6.173 -0.565 1.00 98.56 182 SER A CA 1
ATOM 1495 C C . SER A 1 182 ? -0.469 5.105 -1.499 1.00 98.56 182 SER A C 1
ATOM 1497 O O . SER A 1 182 ? -0.128 4.008 -1.054 1.00 98.56 182 SER A O 1
ATOM 1499 N N . PHE A 1 183 ? -0.396 5.393 -2.793 1.00 98.31 183 PHE A N 1
ATOM 1500 C CA . PHE A 1 183 ? 0.140 4.461 -3.782 1.00 98.31 183 PHE A CA 1
ATOM 1501 C C . PHE A 1 183 ? 0.582 5.180 -5.051 1.00 98.31 183 PHE A C 1
ATOM 1503 O O . PHE A 1 183 ? 0.081 6.251 -5.404 1.00 98.31 183 PHE A O 1
ATOM 1510 N N . PHE A 1 184 ? 1.497 4.546 -5.776 1.00 98.44 184 PHE A N 1
ATOM 1511 C CA . PHE A 1 184 ? 1.831 4.941 -7.133 1.00 98.44 184 PHE A CA 1
ATOM 1512 C C . PHE A 1 184 ? 0.758 4.430 -8.104 1.00 98.44 184 PHE A C 1
ATOM 1514 O O . PHE A 1 184 ? 0.590 3.228 -8.298 1.00 98.44 184 PHE A O 1
ATOM 1521 N N . ASP A 1 185 ? 0.015 5.341 -8.729 1.00 98.19 185 ASP A N 1
ATOM 1522 C CA . ASP A 1 185 ? -0.855 5.035 -9.864 1.00 98.19 185 ASP A CA 1
ATOM 1523 C C . ASP A 1 185 ? -0.012 5.068 -11.138 1.00 98.19 185 ASP A C 1
ATOM 1525 O O . ASP A 1 185 ? 0.173 6.117 -11.761 1.00 98.19 185 ASP A O 1
ATOM 1529 N N . ALA A 1 186 ? 0.525 3.907 -11.510 1.00 97.19 186 ALA A N 1
ATOM 1530 C CA . ALA A 1 186 ? 1.339 3.749 -12.707 1.00 97.19 186 ALA A CA 1
ATOM 1531 C C . ALA A 1 186 ? 0.531 4.031 -13.982 1.00 97.19 186 ALA A C 1
ATOM 1533 O O . ALA A 1 186 ? 1.068 4.594 -14.934 1.00 97.19 186 ALA A O 1
ATOM 1534 N N . GLY A 1 187 ? -0.765 3.698 -13.986 1.00 96.19 187 GLY A N 1
ATOM 1535 C CA . GLY A 1 187 ? -1.655 3.911 -15.129 1.00 96.19 187 GLY A CA 1
ATOM 1536 C C . GLY A 1 187 ? -1.877 5.387 -15.469 1.00 96.19 187 GLY A C 1
ATOM 1537 O O . GLY A 1 187 ? -2.036 5.729 -16.638 1.00 96.19 187 GLY A O 1
ATOM 1538 N N . ASN A 1 188 ? -1.855 6.262 -14.460 1.00 97.12 188 ASN A N 1
ATOM 1539 C CA . ASN A 1 188 ? -2.005 7.714 -14.620 1.00 97.12 188 ASN A CA 1
ATOM 1540 C C . ASN A 1 188 ? -0.716 8.501 -14.336 1.00 97.12 188 ASN A C 1
ATOM 1542 O O . ASN A 1 188 ? -0.728 9.730 -14.368 1.00 97.12 188 ASN A O 1
ATOM 1546 N N . TYR A 1 189 ? 0.373 7.792 -14.045 1.00 97.81 189 TYR A N 1
ATOM 1547 C CA . TYR A 1 189 ? 1.688 8.317 -13.704 1.00 97.81 189 TYR A CA 1
ATOM 1548 C C . TYR A 1 189 ? 1.666 9.401 -12.611 1.00 97.81 189 TYR A C 1
ATOM 1550 O O . TYR A 1 189 ? 2.019 10.557 -12.842 1.00 97.81 189 TYR A O 1
ATOM 1558 N N . ARG A 1 190 ? 1.219 9.038 -11.404 1.00 98.00 190 ARG A N 1
ATOM 1559 C CA . ARG A 1 190 ? 1.066 9.960 -10.259 1.00 98.00 190 ARG A CA 1
ATOM 1560 C C . ARG A 1 190 ? 1.087 9.232 -8.910 1.00 98.00 190 ARG A C 1
ATOM 1562 O O . ARG A 1 190 ? 0.885 8.021 -8.879 1.00 98.00 190 ARG A O 1
ATOM 1569 N N . ILE A 1 191 ? 1.305 9.953 -7.807 1.00 98.50 191 ILE A N 1
ATOM 1570 C CA . ILE A 1 191 ? 1.003 9.442 -6.455 1.00 98.50 191 ILE A CA 1
ATOM 1571 C C . ILE A 1 191 ? -0.382 9.916 -6.069 1.00 98.50 191 ILE A C 1
ATOM 1573 O O . ILE A 1 191 ? -0.651 11.122 -6.067 1.00 98.50 191 ILE A O 1
ATOM 1577 N N . ASP A 1 192 ? -1.216 8.962 -5.680 1.00 98.19 192 ASP A N 1
ATOM 1578 C CA . ASP A 1 192 ? -2.537 9.239 -5.153 1.00 98.19 192 ASP A CA 1
ATOM 1579 C C . ASP A 1 192 ? -2.608 8.850 -3.683 1.00 98.19 192 ASP A C 1
ATOM 1581 O O . ASP A 1 192 ? -2.011 7.866 -3.251 1.00 98.19 192 ASP A O 1
ATOM 1585 N N . VAL A 1 193 ? -3.386 9.622 -2.930 1.00 98.50 193 VAL A N 1
ATOM 1586 C CA . VAL A 1 193 ? -3.759 9.312 -1.550 1.00 98.50 193 VAL A CA 1
ATOM 1587 C C . VAL A 1 193 ? -5.269 9.152 -1.502 1.00 98.50 193 VAL A C 1
ATOM 1589 O O . VAL A 1 193 ? -6.008 10.010 -1.993 1.00 98.50 193 VAL A O 1
ATOM 1592 N N . MET A 1 194 ? -5.731 8.051 -0.919 1.00 98.06 194 MET A N 1
ATOM 1593 C CA . MET A 1 194 ? -7.130 7.823 -0.579 1.00 98.06 194 MET A CA 1
ATOM 1594 C C . MET A 1 194 ? -7.351 7.996 0.916 1.00 98.06 194 MET A C 1
ATOM 1596 O O . MET A 1 194 ? -6.527 7.559 1.715 1.00 98.06 194 MET A O 1
ATOM 1600 N N . ASN A 1 195 ? -8.485 8.588 1.279 1.00 97.56 195 ASN A N 1
ATOM 1601 C CA . ASN A 1 195 ? -8.954 8.712 2.651 1.00 97.56 195 ASN A CA 1
ATOM 1602 C C . ASN A 1 195 ? -10.174 7.807 2.852 1.00 97.56 195 ASN A C 1
ATOM 1604 O O . ASN A 1 195 ? -11.214 8.005 2.221 1.00 97.56 195 ASN A O 1
ATOM 1608 N N . LEU A 1 196 ? -10.023 6.807 3.719 1.00 97.25 196 LEU A N 1
ATOM 1609 C CA . LEU A 1 196 ? -10.970 5.720 3.933 1.00 97.25 196 LEU A CA 1
ATOM 1610 C C . LEU A 1 196 ? -11.536 5.783 5.361 1.00 97.25 196 LEU A C 1
ATOM 1612 O O . LEU A 1 196 ? -10.818 6.113 6.308 1.00 97.25 196 LEU A O 1
ATOM 1616 N N . ASP A 1 197 ? -12.813 5.426 5.516 1.00 95.50 197 ASP A N 1
ATOM 1617 C CA . ASP A 1 197 ? -13.448 5.245 6.835 1.00 95.50 197 ASP A CA 1
ATOM 1618 C C . ASP A 1 197 ? -12.907 3.993 7.542 1.00 95.50 197 ASP A C 1
ATOM 1620 O O . ASP A 1 197 ? -12.811 3.925 8.763 1.00 95.50 197 ASP A O 1
ATOM 1624 N N . GLY A 1 198 ? -12.536 2.989 6.752 1.00 96.12 198 GLY A N 1
ATOM 1625 C CA . GLY A 1 198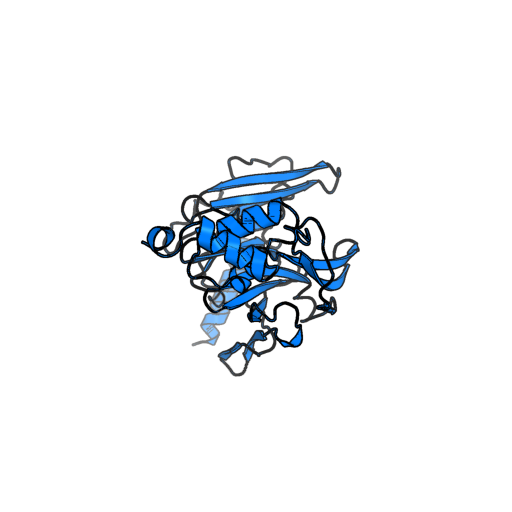 ? -12.012 1.712 7.213 1.00 96.12 198 GLY A CA 1
ATOM 1626 C C . GLY A 1 198 ? -11.382 0.903 6.079 1.00 96.12 198 GLY A C 1
ATOM 1627 O O . GLY A 1 198 ? -11.521 1.266 4.905 1.00 96.12 198 GLY A O 1
ATOM 1628 N N . PRO A 1 199 ? -10.727 -0.224 6.396 1.00 95.31 199 PRO A N 1
ATOM 1629 C CA . PRO A 1 199 ? -9.994 -1.025 5.417 1.00 95.31 199 PRO A CA 1
ATOM 1630 C C . PRO A 1 199 ? -10.895 -1.609 4.317 1.00 95.31 199 PRO A C 1
ATOM 1632 O O . PRO A 1 199 ? -10.434 -1.808 3.202 1.00 95.31 199 PRO A O 1
ATOM 1635 N N . THR A 1 200 ? -12.184 -1.834 4.590 1.00 97.38 200 THR A N 1
ATOM 1636 C CA . THR A 1 200 ? -13.165 -2.370 3.625 1.00 97.38 200 THR A CA 1
ATOM 1637 C C . THR A 1 200 ? -13.975 -1.295 2.894 1.00 97.38 200 THR A C 1
ATOM 1639 O O . THR A 1 200 ? -14.972 -1.622 2.248 1.00 97.38 200 THR A O 1
ATOM 1642 N N . SER A 1 201 ? -13.580 -0.019 2.992 1.00 97.25 201 SER A N 1
ATOM 1643 C CA . SER A 1 201 ? -14.251 1.073 2.272 1.00 97.25 201 SER A CA 1
ATOM 1644 C C . SER A 1 201 ? -14.316 0.783 0.772 1.00 97.25 201 SER A C 1
ATOM 1646 O O . SER A 1 201 ? -13.378 0.227 0.195 1.00 97.25 201 SER A O 1
ATOM 1648 N N . ASN A 1 202 ? -15.401 1.198 0.116 1.00 96.38 202 ASN A N 1
ATOM 1649 C CA . ASN A 1 202 ? -15.508 1.089 -1.334 1.00 96.38 202 ASN A CA 1
ATOM 1650 C C . ASN A 1 202 ? -14.497 2.032 -2.007 1.00 96.38 202 ASN A C 1
ATOM 1652 O O . ASN A 1 202 ? -14.690 3.247 -2.041 1.00 96.38 202 ASN A O 1
ATOM 1656 N N . LEU A 1 203 ? -13.423 1.472 -2.565 1.00 96.56 203 LEU A N 1
ATOM 1657 C CA . LEU A 1 203 ? -12.314 2.244 -3.135 1.00 96.56 203 LEU A CA 1
ATOM 1658 C C . LEU A 1 203 ? -12.699 3.055 -4.384 1.00 96.56 203 LEU A C 1
ATOM 1660 O O . LEU A 1 203 ? -11.972 3.975 -4.755 1.00 96.56 203 LEU A O 1
ATOM 1664 N N . TYR A 1 204 ? -13.829 2.746 -5.025 1.00 95.50 204 TYR A N 1
ATOM 1665 C CA . TYR A 1 204 ? -14.353 3.525 -6.153 1.00 95.50 204 TYR A CA 1
ATOM 1666 C C . TYR A 1 204 ? -15.099 4.792 -5.720 1.00 95.50 204 TYR A C 1
ATOM 1668 O O . TYR A 1 204 ? -15.235 5.721 -6.514 1.00 95.50 204 TYR A O 1
ATOM 1676 N N . GLU A 1 205 ? -15.580 4.829 -4.480 1.00 95.12 205 GLU A N 1
ATOM 1677 C CA . GLU A 1 205 ? -16.337 5.951 -3.907 1.00 95.12 205 GLU A CA 1
ATOM 1678 C C . GLU A 1 205 ? -15.509 6.746 -2.893 1.00 95.12 205 GLU A C 1
ATOM 1680 O O . GLU A 1 205 ? -15.831 7.895 -2.587 1.00 95.12 205 GLU A O 1
ATOM 1685 N N . ALA A 1 206 ? -14.434 6.143 -2.381 1.00 95.12 206 ALA A N 1
ATOM 1686 C CA . ALA A 1 206 ? -13.528 6.768 -1.440 1.00 95.12 206 ALA A CA 1
ATOM 1687 C C . ALA A 1 206 ? -12.938 8.075 -1.982 1.00 95.12 206 ALA A C 1
ATOM 1689 O O . ALA A 1 206 ? -12.600 8.221 -3.160 1.00 95.12 206 ALA A O 1
ATOM 1690 N N . VAL A 1 207 ? -12.752 9.025 -1.070 1.00 94.94 207 VAL A N 1
ATOM 1691 C CA . VAL A 1 207 ? -12.122 10.303 -1.382 1.00 94.94 207 VAL A CA 1
ATOM 1692 C C . VAL A 1 207 ? -10.676 10.062 -1.791 1.00 94.94 207 VAL A C 1
ATOM 1694 O O . VAL A 1 207 ? -9.911 9.444 -1.054 1.00 94.94 207 VAL A O 1
ATOM 1697 N N . ARG A 1 208 ? -10.293 10.592 -2.952 1.00 95.00 208 ARG A N 1
ATOM 1698 C CA . ARG A 1 208 ? -8.986 10.385 -3.577 1.00 95.00 208 ARG A CA 1
ATOM 1699 C C . ARG A 1 208 ? -8.466 11.697 -4.147 1.00 95.00 208 ARG A C 1
ATOM 1701 O O . ARG A 1 208 ? -9.218 12.416 -4.801 1.00 95.00 208 ARG A O 1
ATOM 1708 N N . SER A 1 209 ? -7.179 11.976 -3.966 1.00 95.12 209 SER A N 1
ATOM 1709 C CA . SER A 1 209 ? -6.500 13.070 -4.670 1.00 95.12 209 SER A CA 1
ATOM 1710 C C . SER A 1 209 ? -5.170 12.613 -5.235 1.00 95.12 209 SER A C 1
ATOM 1712 O O . SER A 1 209 ? -4.442 11.869 -4.580 1.00 95.12 209 SER A O 1
ATOM 1714 N N . ALA A 1 210 ? -4.849 13.122 -6.423 1.00 95.88 210 ALA A N 1
ATOM 1715 C CA . ALA A 1 210 ? -3.481 13.158 -6.909 1.00 95.88 210 ALA A CA 1
ATOM 1716 C C . ALA A 1 210 ? -2.727 14.214 -6.108 1.00 95.88 210 ALA A C 1
ATOM 1718 O O . ALA A 1 210 ? -3.144 15.373 -6.073 1.00 95.88 210 ALA A O 1
ATOM 1719 N N . VAL A 1 211 ? -1.677 13.800 -5.409 1.00 96.38 211 VAL A N 1
ATOM 1720 C CA . VAL A 1 211 ? -0.861 14.699 -4.577 1.00 96.38 211 VAL A CA 1
ATOM 1721 C C . VAL A 1 211 ? 0.451 15.058 -5.261 1.00 96.38 211 VAL A C 1
ATOM 1723 O O . VAL A 1 211 ? 0.999 16.124 -5.002 1.00 96.38 211 VAL A O 1
ATOM 1726 N N . LEU A 1 212 ? 0.931 14.198 -6.164 1.00 97.94 212 LEU A N 1
ATOM 1727 C CA . LEU A 1 212 ? 2.117 14.424 -6.986 1.00 97.94 212 LEU A CA 1
ATOM 1728 C C . LEU A 1 212 ? 1.911 13.829 -8.372 1.00 97.94 212 LEU A C 1
ATOM 1730 O O . LEU A 1 212 ? 1.286 12.781 -8.514 1.00 97.94 212 LEU A O 1
ATOM 1734 N N . HIS A 1 213 ? 2.485 14.468 -9.382 1.00 98.25 213 HIS A N 1
ATOM 1735 C CA . HIS A 1 213 ? 2.351 14.092 -10.781 1.00 98.25 213 HIS A CA 1
ATOM 1736 C C . HIS A 1 213 ? 3.701 13.714 -11.379 1.00 98.25 213 HIS A C 1
ATOM 1738 O O . HIS A 1 213 ? 4.721 14.356 -11.130 1.00 98.25 213 HIS A O 1
ATOM 1744 N N . GLY A 1 214 ? 3.691 12.684 -12.214 1.00 97.56 214 GLY A N 1
ATOM 1745 C CA . GLY A 1 214 ? 4.821 12.330 -13.049 1.00 97.56 214 GLY A CA 1
ATOM 1746 C C . GLY A 1 214 ? 5.014 13.297 -14.197 1.00 97.56 214 GLY A C 1
ATOM 1747 O O . GLY A 1 214 ? 4.060 13.781 -14.805 1.00 97.56 214 GLY A O 1
ATOM 1748 N N . CYS A 1 215 ? 6.275 13.579 -14.497 1.00 97.75 215 CYS A N 1
ATOM 1749 C CA . CYS A 1 215 ? 6.668 14.445 -15.597 1.00 97.75 215 CYS A CA 1
ATOM 1750 C C . CYS A 1 215 ? 7.950 13.943 -16.270 1.00 97.75 215 CYS A C 1
ATOM 1752 O O . CYS A 1 215 ? 8.556 12.950 -15.864 1.00 97.75 215 CYS A O 1
ATOM 1754 N N . SER A 1 216 ? 8.377 14.634 -17.324 1.00 96.81 216 SER A N 1
ATOM 1755 C CA . SER A 1 216 ? 9.714 14.434 -17.881 1.00 96.81 216 SER A CA 1
ATOM 1756 C C . SER A 1 216 ? 10.775 15.068 -16.978 1.00 96.81 216 SER A C 1
ATOM 1758 O O . SER A 1 216 ? 10.480 15.993 -16.222 1.00 96.81 216 SER A O 1
ATOM 1760 N N . TRP A 1 217 ? 12.031 14.635 -17.117 1.00 96.12 217 TRP A N 1
ATOM 1761 C CA . TRP A 1 217 ? 13.175 15.253 -16.432 1.00 96.12 217 TRP A CA 1
ATOM 1762 C C . TRP A 1 217 ? 13.317 16.754 -16.723 1.00 96.12 217 TRP A C 1
ATOM 1764 O O . TRP A 1 217 ? 13.707 17.513 -15.846 1.00 96.12 217 TRP A O 1
ATOM 1774 N N . HIS A 1 218 ? 12.954 17.204 -17.928 1.00 96.25 218 HIS A N 1
ATOM 1775 C CA . HIS A 1 218 ? 12.973 18.629 -18.278 1.00 96.25 218 HIS A CA 1
ATOM 1776 C C . HIS A 1 218 ? 11.816 19.422 -17.647 1.00 96.25 218 HIS A C 1
ATOM 1778 O O . HIS A 1 218 ? 11.956 20.611 -17.386 1.00 96.25 218 HIS A O 1
ATOM 1784 N N . GLY A 1 219 ? 10.671 18.773 -17.418 1.00 96.12 219 GLY A N 1
ATOM 1785 C CA . GLY A 1 219 ? 9.478 19.381 -16.823 1.00 96.12 219 GLY A CA 1
ATOM 1786 C C . GLY A 1 219 ? 9.403 19.257 -15.301 1.00 96.12 219 GLY A C 1
ATOM 1787 O O . GLY A 1 219 ? 8.349 19.536 -14.735 1.00 96.12 219 GLY A O 1
ATOM 1788 N N . GLU A 1 220 ? 10.473 18.799 -14.648 1.00 97.06 220 GLU A N 1
ATOM 1789 C CA . GLU A 1 220 ? 10.511 18.616 -13.200 1.00 97.06 220 GLU A CA 1
ATOM 1790 C C . GLU A 1 220 ? 10.340 19.948 -12.460 1.00 97.06 220 GLU A C 1
ATOM 1792 O O . GLU A 1 220 ? 11.050 20.924 -12.704 1.00 97.06 220 GLU A O 1
ATOM 1797 N N . ASN A 1 221 ? 9.387 19.977 -11.527 1.00 97.44 221 ASN A N 1
ATOM 1798 C CA . ASN A 1 221 ? 9.133 21.113 -10.655 1.00 97.44 221 ASN A CA 1
ATOM 1799 C C . ASN A 1 221 ? 8.530 20.626 -9.334 1.00 97.44 221 ASN A C 1
ATOM 1801 O O . ASN A 1 221 ? 7.323 20.411 -9.207 1.00 97.44 221 ASN A O 1
ATOM 1805 N N . HIS A 1 222 ? 9.382 20.486 -8.322 1.00 94.56 222 HIS A N 1
ATOM 1806 C CA . HIS A 1 222 ? 8.970 19.980 -7.011 1.00 94.56 222 HIS A CA 1
ATOM 1807 C C . HIS A 1 222 ? 8.001 20.924 -6.290 1.00 94.56 222 HIS A C 1
ATOM 1809 O O . HIS A 1 222 ? 7.125 20.452 -5.574 1.00 94.56 222 HIS A O 1
ATOM 1815 N N . GLY A 1 223 ? 8.096 22.238 -6.522 1.00 92.62 223 GLY A N 1
ATOM 1816 C CA . GLY A 1 223 ? 7.206 23.229 -5.907 1.00 92.62 223 GLY A CA 1
ATOM 1817 C C . GLY A 1 223 ? 5.755 23.130 -6.386 1.00 92.62 223 GLY A C 1
ATOM 1818 O O . GLY A 1 223 ? 4.843 23.474 -5.642 1.00 92.62 223 GLY A O 1
ATOM 1819 N N . SER A 1 224 ? 5.532 22.624 -7.603 1.00 94.00 224 SER A N 1
ATOM 1820 C CA . SER A 1 224 ? 4.200 22.313 -8.137 1.00 94.00 224 SER A CA 1
ATOM 1821 C C . SER A 1 224 ? 3.874 20.815 -8.108 1.00 94.00 224 SER A C 1
ATOM 1823 O O . SER A 1 224 ? 2.939 20.381 -8.783 1.00 94.00 224 SER A O 1
ATOM 1825 N N . GLY A 1 225 ? 4.651 20.011 -7.376 1.00 95.44 225 GLY A N 1
ATOM 1826 C CA . GLY A 1 225 ? 4.419 18.575 -7.222 1.00 95.44 225 GLY A CA 1
ATOM 1827 C C . GLY A 1 225 ? 4.659 17.738 -8.482 1.00 95.44 225 GLY A C 1
ATOM 1828 O O . GLY A 1 225 ? 4.098 16.652 -8.594 1.00 95.44 225 GLY A O 1
ATOM 1829 N N . HIS A 1 226 ? 5.455 18.224 -9.438 1.00 98.12 226 HIS A N 1
ATOM 1830 C CA . HIS A 1 226 ? 5.824 17.485 -10.648 1.00 98.12 226 HIS A CA 1
ATOM 1831 C C . HIS A 1 226 ? 7.218 16.876 -10.488 1.00 98.12 226 HIS A C 1
ATOM 1833 O O . HIS A 1 226 ? 8.201 17.600 -10.318 1.00 98.12 226 HIS A O 1
ATOM 1839 N N . VAL A 1 227 ? 7.306 15.548 -10.537 1.00 97.94 227 VAL A N 1
ATOM 1840 C CA . VAL A 1 227 ? 8.538 14.798 -10.263 1.00 97.94 227 VAL A CA 1
ATOM 1841 C C . VAL A 1 227 ? 8.802 13.807 -11.391 1.00 97.94 227 VAL A C 1
ATOM 1843 O O . VAL A 1 227 ? 7.939 13.010 -11.760 1.00 97.94 227 VAL A O 1
ATOM 1846 N N . ALA A 1 228 ? 10.006 13.832 -11.955 1.00 97.38 228 ALA A N 1
ATOM 1847 C CA . ALA A 1 228 ? 10.362 12.906 -13.024 1.00 97.38 228 ALA A CA 1
ATOM 1848 C C . ALA A 1 228 ? 10.637 11.507 -12.467 1.00 97.38 228 ALA A C 1
ATOM 1850 O O . ALA A 1 228 ? 11.237 11.377 -11.408 1.00 97.38 228 ALA A O 1
ATOM 1851 N N . GLN A 1 229 ? 10.213 10.455 -13.167 1.00 95.94 229 GLN A N 1
ATOM 1852 C CA . GLN A 1 229 ? 10.392 9.047 -12.759 1.00 95.94 229 GLN A CA 1
ATOM 1853 C C . GLN A 1 229 ? 10.135 8.788 -11.266 1.00 95.94 229 GLN A C 1
ATOM 1855 O O . GLN A 1 229 ? 10.852 8.021 -10.620 1.00 95.94 229 GLN A O 1
ATOM 1860 N N . LEU A 1 230 ? 9.107 9.442 -10.720 1.00 96.25 230 LEU A N 1
ATOM 1861 C CA . LEU A 1 230 ? 8.699 9.178 -9.354 1.00 96.25 230 LEU A CA 1
ATOM 1862 C C . LEU A 1 230 ? 8.156 7.757 -9.211 1.00 96.25 230 LEU A C 1
ATOM 1864 O O . LEU A 1 230 ? 7.533 7.212 -10.125 1.00 96.25 230 LEU A O 1
ATOM 1868 N N . TYR A 1 231 ? 8.374 7.198 -8.033 1.00 93.69 231 TYR A N 1
ATOM 1869 C CA . TYR A 1 231 ? 7.765 5.967 -7.562 1.00 93.69 231 TYR A CA 1
ATOM 1870 C C . TYR A 1 231 ? 7.761 5.989 -6.035 1.00 93.69 231 TYR A C 1
ATOM 1872 O O . TYR A 1 231 ? 8.567 6.679 -5.409 1.00 93.69 231 TYR A O 1
ATOM 1880 N N . GLY A 1 232 ? 6.858 5.240 -5.413 1.00 88.81 232 GLY A N 1
ATOM 1881 C CA . GLY A 1 232 ? 6.685 5.321 -3.965 1.00 88.81 232 GLY A CA 1
ATOM 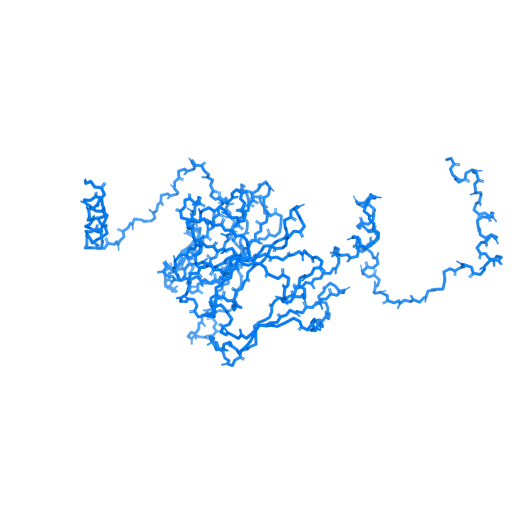1882 C C . GLY A 1 232 ? 6.110 6.652 -3.478 1.00 88.81 232 GLY A C 1
ATOM 1883 O O . GLY A 1 232 ? 6.217 7.706 -4.100 1.00 88.81 232 GLY A O 1
ATOM 1884 N N . GLY A 1 233 ? 5.458 6.584 -2.329 1.00 93.94 233 GLY A N 1
ATOM 1885 C CA . GLY A 1 233 ? 4.769 7.706 -1.706 1.00 93.94 233 GLY A CA 1
ATOM 1886 C C . GLY A 1 233 ? 4.420 7.312 -0.287 1.00 93.94 233 GLY A C 1
ATOM 1887 O O . GLY A 1 233 ? 3.259 7.080 0.035 1.00 93.94 233 GLY A O 1
ATOM 1888 N N . TYR A 1 234 ? 5.442 7.122 0.538 1.00 97.25 234 TYR A N 1
ATOM 1889 C CA . TYR A 1 234 ? 5.289 6.506 1.848 1.00 97.25 234 TYR A CA 1
ATOM 1890 C C . TYR A 1 234 ? 4.942 7.559 2.892 1.00 97.25 234 TYR A C 1
ATOM 1892 O O . TYR A 1 234 ? 5.674 8.533 3.064 1.00 97.25 234 TYR A O 1
ATOM 1900 N N . ILE A 1 235 ? 3.828 7.350 3.586 1.00 96.62 235 ILE A N 1
ATOM 1901 C CA . ILE A 1 235 ? 3.349 8.242 4.639 1.00 96.62 235 ILE A CA 1
ATOM 1902 C C . ILE A 1 235 ? 4.330 8.197 5.811 1.00 96.62 235 ILE A C 1
ATOM 1904 O O . ILE A 1 235 ? 4.640 7.124 6.337 1.00 96.62 235 ILE A O 1
ATOM 1908 N N . VAL A 1 236 ? 4.819 9.367 6.218 1.00 91.44 236 VAL A N 1
ATOM 1909 C CA . VAL A 1 236 ? 5.758 9.503 7.336 1.00 91.44 236 VAL A CA 1
ATOM 1910 C C . VAL A 1 236 ? 5.000 9.355 8.661 1.00 91.44 236 VAL A C 1
ATOM 1912 O O . VAL A 1 236 ? 3.982 10.034 8.846 1.00 91.44 236 VAL A O 1
ATOM 1915 N N . PRO A 1 237 ? 5.470 8.513 9.605 1.00 86.62 237 PRO A N 1
ATOM 1916 C CA . PRO A 1 237 ? 4.892 8.434 10.944 1.00 86.62 237 PRO A CA 1
ATOM 1917 C C . PRO A 1 237 ? 4.818 9.806 11.622 1.00 86.62 237 PRO A C 1
ATOM 1919 O O . PRO A 1 237 ? 5.778 10.572 11.583 1.00 86.62 237 PRO A O 1
ATOM 1922 N N . GLY A 1 238 ? 3.682 10.107 12.252 1.00 85.88 238 GLY A N 1
ATOM 1923 C CA . GLY A 1 238 ? 3.408 11.421 12.845 1.00 85.88 238 GLY A CA 1
ATOM 1924 C C . GLY A 1 238 ? 2.731 12.424 11.904 1.00 85.88 238 GLY A C 1
ATOM 1925 O O . GLY A 1 238 ? 2.379 13.508 12.358 1.00 85.88 238 GLY A O 1
ATOM 1926 N N . SER A 1 239 ? 2.508 12.070 10.631 1.00 90.88 239 SER A N 1
ATOM 1927 C CA . SER A 1 239 ? 1.621 12.835 9.743 1.00 90.88 239 SER A CA 1
ATOM 1928 C C . SER A 1 239 ? 0.211 12.948 10.329 1.00 90.88 239 SER A C 1
ATOM 1930 O O . SER A 1 239 ? -0.257 12.023 10.993 1.00 90.88 239 SER A O 1
ATOM 1932 N N . THR A 1 240 ? -0.477 14.042 10.014 1.00 93.62 240 THR A N 1
ATOM 1933 C CA . THR A 1 240 ? -1.908 14.251 10.303 1.00 93.62 240 THR A CA 1
ATOM 1934 C C . THR A 1 240 ? -2.672 14.477 9.000 1.00 93.62 240 THR A C 1
ATOM 1936 O O . THR A 1 240 ? -2.075 14.562 7.924 1.00 93.62 240 THR A O 1
ATOM 1939 N N . LEU A 1 241 ? -3.999 14.605 9.061 1.00 93.38 241 LEU A N 1
ATOM 1940 C CA . LEU A 1 241 ? -4.770 14.982 7.871 1.00 93.38 241 LEU A CA 1
ATOM 1941 C C . LEU A 1 241 ? -4.447 16.396 7.355 1.00 93.38 241 LEU A C 1
ATOM 1943 O O . LEU A 1 241 ? -4.558 16.631 6.153 1.00 93.38 241 LEU A O 1
ATOM 1947 N N . ASP A 1 242 ? -4.080 17.336 8.229 1.00 93.25 242 ASP A N 1
ATOM 1948 C CA . ASP A 1 242 ? -3.744 18.714 7.835 1.00 93.25 242 ASP A CA 1
ATOM 1949 C C . ASP A 1 242 ? -2.270 18.878 7.445 1.00 93.25 242 ASP A C 1
ATOM 1951 O O . ASP A 1 242 ? -1.963 19.722 6.602 1.00 93.25 242 ASP A O 1
ATOM 1955 N N . ASP A 1 243 ? -1.392 18.051 8.015 1.00 93.19 243 ASP A N 1
ATOM 1956 C CA . ASP A 1 243 ? 0.054 18.041 7.787 1.00 93.19 243 ASP A CA 1
ATOM 1957 C C . ASP A 1 243 ? 0.511 16.624 7.403 1.00 93.19 243 ASP A C 1
ATOM 1959 O O . ASP A 1 243 ? 1.052 15.855 8.205 1.00 93.19 243 ASP A O 1
ATOM 1963 N N . LEU A 1 244 ? 0.195 16.250 6.164 1.00 95.50 244 LEU A N 1
ATOM 1964 C CA . LEU A 1 244 ? 0.558 14.980 5.553 1.00 95.50 244 LEU A CA 1
ATOM 1965 C C . LEU A 1 244 ? 1.958 15.080 4.951 1.00 95.50 244 LEU A C 1
ATOM 1967 O O . LEU A 1 244 ? 2.179 15.857 4.020 1.00 95.50 244 LEU A O 1
ATOM 1971 N N . HIS A 1 245 ? 2.867 14.220 5.410 1.00 96.06 245 HIS A N 1
ATOM 1972 C CA . HIS A 1 245 ? 4.215 14.101 4.863 1.00 96.06 245 HIS A CA 1
ATOM 1973 C C . HIS A 1 245 ? 4.378 12.789 4.101 1.00 96.06 245 HIS A C 1
ATOM 1975 O O . HIS A 1 245 ? 4.058 11.712 4.608 1.00 96.06 245 HIS A O 1
ATOM 1981 N N . LEU A 1 246 ? 4.922 12.876 2.889 1.00 95.88 246 LEU A N 1
ATOM 1982 C CA . LEU A 1 246 ? 5.218 11.734 2.029 1.00 95.88 246 LEU A CA 1
ATOM 1983 C C . LEU A 1 246 ? 6.703 11.694 1.690 1.00 95.88 246 LEU A C 1
ATOM 1985 O O . LEU A 1 246 ? 7.262 12.694 1.243 1.00 95.88 246 LEU A O 1
ATOM 1989 N N . VAL A 1 247 ? 7.319 10.521 1.827 1.00 97.19 247 VAL A N 1
ATOM 1990 C CA . VAL A 1 247 ? 8.639 10.235 1.256 1.00 97.19 247 VAL A CA 1
ATOM 1991 C C . VAL A 1 247 ? 8.458 9.564 -0.099 1.00 97.19 247 VAL A C 1
ATOM 1993 O O . VAL A 1 247 ? 7.888 8.479 -0.206 1.00 97.19 247 VAL A O 1
ATOM 1996 N N . VAL A 1 248 ? 8.956 10.225 -1.137 1.00 96.25 248 VAL A N 1
ATOM 1997 C CA . VAL A 1 248 ? 8.782 9.859 -2.544 1.00 96.25 248 VAL A CA 1
ATOM 1998 C C . VAL A 1 248 ? 10.134 9.503 -3.119 1.00 96.25 248 VAL A C 1
ATOM 2000 O O . VAL A 1 248 ? 11.101 10.253 -2.965 1.00 96.25 248 VAL A O 1
ATOM 2003 N N . SER A 1 249 ? 10.217 8.349 -3.765 1.00 94.06 249 SER A N 1
ATOM 2004 C CA . SER A 1 249 ? 11.440 7.887 -4.403 1.00 94.06 249 SER A CA 1
ATOM 2005 C C . SER A 1 249 ? 11.509 8.359 -5.853 1.00 94.06 249 SER A C 1
ATOM 2007 O O . SER A 1 249 ? 10.503 8.573 -6.528 1.00 94.06 249 SER A O 1
ATOM 2009 N N . GLN A 1 250 ? 12.731 8.542 -6.334 1.00 95.25 250 GLN A N 1
ATOM 2010 C CA . GLN A 1 250 ? 13.019 8.914 -7.708 1.00 95.25 250 GLN A CA 1
ATOM 2011 C C . GLN A 1 250 ? 14.293 8.216 -8.154 1.00 95.25 250 GLN A C 1
ATOM 2013 O O . GLN A 1 250 ? 15.307 8.246 -7.451 1.00 95.25 250 GLN A O 1
ATOM 2018 N N . TRP A 1 251 ? 14.243 7.638 -9.350 1.00 93.44 251 TRP A N 1
ATOM 2019 C CA . TRP A 1 251 ? 15.385 6.969 -9.944 1.00 93.44 251 TRP A CA 1
ATOM 2020 C C . TRP A 1 251 ? 15.447 7.235 -11.439 1.00 93.44 251 TRP A C 1
ATOM 2022 O O . TRP A 1 251 ? 14.531 6.863 -12.170 1.00 93.44 251 TRP A O 1
ATOM 2032 N N . ASN A 1 252 ? 16.546 7.848 -11.885 1.00 92.75 252 ASN A N 1
ATOM 2033 C CA . ASN A 1 252 ? 16.858 7.914 -13.303 1.00 92.75 252 ASN A CA 1
ATOM 2034 C C . ASN A 1 252 ? 17.362 6.565 -13.800 1.00 92.75 252 ASN A C 1
ATOM 2036 O O . ASN A 1 252 ? 18.530 6.237 -13.609 1.00 92.75 252 ASN A O 1
ATOM 2040 N N . THR A 1 253 ? 16.501 5.793 -14.449 1.00 90.50 253 THR A N 1
ATOM 2041 C CA . THR A 1 253 ? 16.865 4.460 -14.948 1.00 90.50 253 THR A CA 1
ATOM 2042 C C . THR A 1 253 ? 17.743 4.492 -16.199 1.00 90.50 253 THR A C 1
ATOM 2044 O O . THR A 1 253 ? 18.395 3.497 -16.496 1.00 90.50 253 THR A O 1
ATOM 2047 N N . GLU A 1 254 ? 17.814 5.622 -16.911 1.00 92.12 254 GLU A N 1
ATOM 2048 C CA . GLU A 1 254 ? 18.683 5.793 -18.083 1.00 92.12 254 GLU A CA 1
ATOM 2049 C C . GLU A 1 254 ? 20.128 6.097 -17.669 1.00 92.12 254 GLU A C 1
ATOM 2051 O O . GLU A 1 254 ? 21.071 5.501 -18.182 1.00 92.12 254 GLU A O 1
ATOM 2056 N N . GLN A 1 255 ? 20.306 7.009 -16.710 1.00 92.44 255 GLN A N 1
ATOM 2057 C CA . GLN A 1 255 ? 21.630 7.458 -16.253 1.00 92.44 255 GLN A CA 1
ATOM 2058 C C . GLN A 1 255 ? 22.095 6.764 -14.969 1.00 92.44 255 GLN A C 1
ATOM 2060 O O . GLN A 1 255 ? 23.211 6.989 -14.504 1.00 92.44 255 GLN A O 1
ATOM 2065 N N . ASN A 1 256 ? 21.225 5.956 -14.362 1.00 89.81 256 ASN A N 1
ATOM 2066 C CA . ASN A 1 256 ? 21.380 5.391 -13.024 1.00 89.81 256 ASN A CA 1
ATOM 2067 C C . ASN A 1 256 ? 21.622 6.447 -11.920 1.00 89.81 256 ASN A C 1
ATOM 2069 O O . ASN A 1 256 ? 22.154 6.141 -10.853 1.00 89.81 256 ASN A O 1
ATOM 2073 N N . TRP A 1 257 ? 21.249 7.703 -12.183 1.00 88.00 257 TRP A N 1
ATOM 2074 C CA . TRP A 1 257 ? 21.441 8.845 -11.293 1.00 88.00 257 TRP A CA 1
ATOM 2075 C C . TRP A 1 257 ? 20.495 10.011 -11.649 1.00 88.00 257 TRP A C 1
ATOM 2077 O O . TRP A 1 257 ? 20.428 10.391 -12.818 1.00 88.00 257 TRP A O 1
ATOM 2087 N N . PRO A 1 258 ? 19.809 10.642 -10.678 1.00 88.00 258 PRO A N 1
ATOM 2088 C CA . PRO A 1 258 ? 19.857 10.350 -9.248 1.00 88.00 258 PRO A CA 1
ATOM 2089 C C . PRO A 1 258 ? 19.086 9.076 -8.883 1.00 88.00 258 PRO A C 1
ATOM 2091 O O . PRO A 1 258 ? 18.149 8.694 -9.579 1.00 88.00 258 PRO A O 1
ATOM 2094 N N . TYR A 1 259 ? 19.468 8.458 -7.763 1.00 90.31 259 TYR A N 1
ATOM 2095 C CA . TYR A 1 259 ? 18.646 7.522 -6.992 1.00 90.31 259 TYR A CA 1
ATOM 2096 C C . TYR A 1 259 ? 18.458 8.140 -5.605 1.00 90.31 259 TYR A C 1
ATOM 2098 O O . TYR A 1 259 ? 19.410 8.210 -4.826 1.00 90.31 259 TYR A O 1
ATOM 2106 N N . ARG A 1 260 ? 17.276 8.693 -5.323 1.00 91.19 260 ARG A N 1
ATOM 2107 C CA . ARG A 1 260 ? 17.041 9.477 -4.101 1.00 91.19 260 ARG A CA 1
ATOM 2108 C C . ARG A 1 260 ? 15.619 9.347 -3.575 1.00 91.19 260 ARG A C 1
ATOM 2110 O O . ARG A 1 260 ? 14.710 8.934 -4.289 1.00 91.19 260 ARG A O 1
ATOM 2117 N N . ALA A 1 261 ? 15.448 9.775 -2.331 1.00 92.62 261 ALA A N 1
ATOM 2118 C CA . ALA A 1 261 ? 14.156 9.995 -1.705 1.00 92.62 261 ALA A CA 1
ATOM 2119 C C . ALA A 1 261 ? 13.995 11.483 -1.356 1.00 92.62 261 ALA A C 1
ATOM 2121 O O . ALA A 1 261 ? 14.972 12.156 -1.023 1.00 92.62 261 ALA A O 1
ATOM 2122 N N . MET A 1 262 ? 12.773 11.994 -1.459 1.00 94.69 262 MET A N 1
ATOM 2123 C CA . MET A 1 262 ? 12.412 13.392 -1.215 1.00 94.69 262 MET A CA 1
ATOM 2124 C C . MET A 1 262 ? 11.181 13.442 -0.319 1.00 94.69 262 MET A C 1
ATOM 2126 O O . MET A 1 262 ? 10.298 12.599 -0.455 1.00 94.69 262 MET A O 1
ATOM 2130 N N . GLN A 1 263 ? 11.112 14.424 0.575 1.00 94.62 263 GLN A N 1
ATOM 2131 C CA . GLN A 1 263 ? 9.948 14.634 1.428 1.00 94.62 263 GLN A CA 1
ATOM 2132 C C . GLN A 1 263 ? 9.075 15.752 0.859 1.00 94.62 263 GLN A C 1
ATOM 2134 O O . GLN A 1 263 ? 9.568 16.842 0.570 1.00 94.62 263 GLN A O 1
ATOM 2139 N N . PHE A 1 264 ? 7.783 15.477 0.729 1.00 95.38 264 PHE A N 1
ATOM 2140 C CA . PHE A 1 264 ? 6.754 16.443 0.361 1.00 95.38 264 PHE A CA 1
ATOM 2141 C C . PHE A 1 264 ? 5.773 16.586 1.518 1.00 95.38 264 PHE A C 1
ATOM 2143 O O . PHE A 1 264 ? 5.457 15.595 2.174 1.00 95.38 264 PHE A O 1
ATOM 2150 N N . ALA A 1 265 ? 5.294 17.805 1.745 1.00 94.56 265 ALA A N 1
ATOM 2151 C CA . ALA A 1 265 ? 4.317 18.119 2.778 1.00 94.56 265 ALA A CA 1
ATOM 2152 C C . ALA A 1 265 ? 3.084 18.782 2.154 1.00 94.56 265 ALA A C 1
ATOM 2154 O O . ALA A 1 265 ? 3.197 19.536 1.184 1.00 94.56 265 ALA A O 1
ATOM 2155 N N . GLY A 1 266 ? 1.914 18.503 2.711 1.00 92.81 266 GLY A N 1
ATOM 2156 C CA . GLY A 1 266 ? 0.640 19.056 2.270 1.00 92.81 266 GLY A CA 1
ATOM 2157 C C . GLY A 1 266 ? -0.484 18.600 3.188 1.00 92.81 266 GLY A C 1
ATOM 2158 O O . GLY A 1 266 ? -0.247 18.289 4.346 1.00 92.81 266 GLY A O 1
ATOM 2159 N N . SER A 1 267 ? -1.704 18.510 2.668 1.00 92.94 267 SER A N 1
ATOM 2160 C CA . SER A 1 267 ? -2.847 17.995 3.428 1.00 92.94 267 SER A CA 1
ATOM 2161 C C . SER A 1 267 ? -3.438 16.770 2.738 1.00 92.94 267 SER A C 1
ATOM 2163 O O . SER A 1 267 ? -3.440 16.666 1.508 1.00 92.94 267 SER A O 1
ATOM 2165 N N . ALA A 1 268 ? -3.954 15.837 3.531 1.00 94.06 268 ALA A N 1
ATOM 2166 C CA . ALA A 1 268 ? -4.668 14.673 3.036 1.00 94.06 268 ALA A CA 1
ATOM 2167 C C . ALA A 1 268 ? -6.018 15.087 2.417 1.00 94.06 268 ALA A C 1
ATOM 2169 O O . ALA A 1 268 ? -6.651 16.050 2.866 1.00 94.06 268 ALA A O 1
ATOM 2170 N N . PRO A 1 269 ? -6.515 14.356 1.406 1.00 93.00 269 PRO A N 1
ATOM 2171 C CA . PRO A 1 269 ? -7.812 14.663 0.827 1.00 93.00 269 PRO A CA 1
ATOM 2172 C C . PRO A 1 269 ? -8.938 14.344 1.822 1.00 93.00 269 PRO A C 1
ATOM 2174 O O . PRO A 1 269 ? -8.866 13.371 2.575 1.00 93.00 269 PRO A O 1
ATOM 2177 N N . ARG A 1 270 ? -9.990 15.172 1.836 1.00 86.38 270 ARG A N 1
ATOM 2178 C CA . ARG A 1 270 ? -11.122 15.062 2.772 1.00 86.38 270 ARG A CA 1
ATOM 2179 C C . ARG A 1 270 ? -12.468 15.003 2.044 1.00 86.38 270 ARG A C 1
ATOM 2181 O O . ARG A 1 270 ? -12.612 15.639 0.996 1.00 86.38 270 ARG A O 1
ATOM 2188 N N . PRO A 1 271 ? -13.470 14.300 2.599 1.00 70.62 271 PRO A N 1
ATOM 2189 C CA . PRO A 1 271 ? -14.846 14.387 2.117 1.00 70.62 271 PRO A CA 1
ATOM 2190 C C . PRO A 1 271 ? -15.311 15.847 2.044 1.00 70.62 271 PRO A C 1
ATOM 2192 O O . PRO A 1 271 ? -15.157 16.602 3.000 1.00 70.62 271 PRO A O 1
ATOM 2195 N N . GLY A 1 272 ? -15.839 16.265 0.891 1.00 63.19 272 GLY A N 1
ATOM 2196 C CA . GLY A 1 272 ? -16.320 17.635 0.670 1.00 63.19 272 GLY A CA 1
ATOM 2197 C C . GLY A 1 272 ? -15.238 18.695 0.417 1.00 63.19 272 GLY A C 1
ATOM 2198 O O . GLY A 1 272 ? -15.585 19.848 0.157 1.00 63.19 272 GLY A O 1
ATOM 2199 N N . ALA A 1 273 ? -13.947 18.341 0.436 1.00 60.75 273 ALA A N 1
ATOM 2200 C CA . ALA A 1 273 ? -12.892 19.257 0.015 1.00 60.75 273 ALA A CA 1
ATOM 2201 C C . ALA A 1 273 ? -12.991 19.522 -1.496 1.00 60.75 273 ALA A C 1
ATOM 2203 O O . ALA A 1 273 ? -13.148 18.602 -2.302 1.00 60.75 273 ALA A O 1
ATOM 2204 N N . ARG A 1 274 ? -12.902 20.797 -1.894 1.00 43.69 274 ARG A N 1
ATOM 2205 C CA . ARG A 1 274 ? -12.839 21.175 -3.310 1.00 43.69 274 ARG A CA 1
ATOM 2206 C C . ARG A 1 274 ? -11.556 20.573 -3.903 1.00 43.69 274 ARG A C 1
ATOM 2208 O O . ARG A 1 274 ? -10.506 20.746 -3.284 1.00 43.69 274 ARG A O 1
ATOM 2215 N N . PRO A 1 275 ? -11.601 19.906 -5.071 1.00 41.50 275 PRO A N 1
ATOM 2216 C CA . PRO A 1 275 ? -10.381 19.475 -5.742 1.00 41.50 275 PRO A CA 1
ATOM 2217 C C . PRO A 1 275 ? -9.442 20.673 -5.900 1.00 41.50 275 PRO A C 1
ATOM 2219 O O . PRO A 1 275 ? -9.902 21.761 -6.272 1.00 41.50 275 PRO A O 1
ATOM 2222 N N . LEU A 1 276 ? -8.148 20.489 -5.623 1.00 43.00 276 LEU A N 1
ATOM 2223 C CA . LEU A 1 276 ? -7.138 21.464 -6.033 1.00 43.00 276 LEU A CA 1
ATOM 2224 C C . LEU A 1 276 ? -7.325 21.719 -7.538 1.00 43.00 276 LEU A C 1
ATOM 2226 O O . LEU A 1 276 ? -7.622 20.766 -8.267 1.00 43.00 276 LEU A O 1
ATOM 2230 N N . PRO A 1 277 ? -7.235 22.974 -8.019 1.00 34.16 277 PRO A N 1
ATOM 2231 C CA . PRO A 1 277 ? -7.396 23.254 -9.437 1.00 34.16 277 PRO A CA 1
ATOM 2232 C C . PRO A 1 277 ? -6.378 22.413 -10.204 1.00 34.16 277 PRO A C 1
ATOM 2234 O O . PRO A 1 277 ? -5.173 22.626 -10.087 1.00 34.16 277 PRO A O 1
ATOM 2237 N N . GLY A 1 278 ? -6.875 21.417 -10.941 1.00 34.22 278 GLY A N 1
ATOM 2238 C CA . GLY A 1 278 ? -6.035 20.593 -11.791 1.00 34.22 278 GLY A CA 1
ATOM 2239 C C . GLY A 1 278 ? -5.287 21.499 -12.759 1.00 34.22 278 GLY A C 1
ATOM 2240 O O . GLY A 1 278 ? -5.874 22.433 -13.317 1.00 34.22 278 GLY A O 1
ATOM 2241 N N . ALA A 1 279 ? -3.995 21.229 -12.952 1.00 41.19 279 ALA A N 1
ATOM 2242 C CA . ALA A 1 279 ? -3.273 21.767 -14.092 1.00 41.19 279 ALA A CA 1
ATOM 2243 C C . ALA A 1 279 ? -4.130 21.530 -15.346 1.00 41.19 279 ALA A C 1
ATOM 2245 O O . ALA A 1 279 ? -4.692 20.446 -15.517 1.00 41.19 279 ALA A O 1
ATOM 2246 N N . ALA A 1 280 ? -4.303 22.581 -16.150 1.00 33.38 280 ALA A N 1
ATOM 2247 C CA . ALA A 1 280 ? -5.200 22.586 -17.296 1.00 33.38 280 ALA A CA 1
ATOM 2248 C C . ALA A 1 280 ? -5.042 21.299 -18.117 1.00 33.38 280 ALA A C 1
ATOM 2250 O O . ALA A 1 280 ? -3.944 20.976 -18.567 1.00 33.38 280 ALA A O 1
ATOM 2251 N N . GLU A 1 281 ? -6.143 20.565 -18.291 1.00 34.25 281 GLU A N 1
ATOM 2252 C CA . GLU A 1 281 ? -6.159 19.343 -19.085 1.00 34.25 281 GLU A CA 1
ATOM 2253 C C . GLU A 1 281 ? -5.709 19.640 -20.521 1.00 34.25 281 GLU A C 1
ATOM 2255 O O . GLU A 1 281 ? -6.475 20.140 -21.346 1.00 34.25 281 GLU A O 1
ATOM 2260 N N . THR A 1 282 ? -4.483 19.264 -20.862 1.00 41.59 282 THR A N 1
ATOM 2261 C CA . THR A 1 282 ? -4.042 19.105 -22.249 1.00 41.59 282 THR A CA 1
ATOM 2262 C C . THR A 1 282 ? -4.369 17.684 -22.717 1.00 41.59 282 THR A C 1
ATOM 2264 O O . THR A 1 282 ? -3.510 16.915 -23.131 1.00 41.59 282 THR A O 1
ATOM 2267 N N . GLY A 1 283 ? -5.648 17.310 -22.627 1.00 35.66 283 GLY A N 1
ATOM 2268 C CA . GLY A 1 283 ? -6.175 16.022 -23.078 1.00 35.66 283 GLY A CA 1
ATOM 2269 C C . GLY A 1 283 ? -7.093 16.198 -24.284 1.00 35.66 283 GLY A C 1
ATOM 2270 O O . GLY A 1 283 ? -8.149 16.820 -24.189 1.00 35.66 283 GLY A O 1
ATOM 2271 N N . SER A 1 284 ? -6.693 15.648 -25.430 1.00 41.19 284 SER A N 1
ATOM 2272 C CA . SER A 1 284 ? -7.461 15.640 -26.682 1.00 41.19 284 SER A CA 1
ATOM 2273 C C . SER A 1 284 ? -8.945 15.276 -26.478 1.00 41.19 284 SER A C 1
ATOM 2275 O O . SER A 1 284 ? -9.287 14.258 -25.871 1.00 41.19 284 SER A O 1
ATOM 2277 N N . SER A 1 285 ? -9.827 16.097 -27.063 1.00 38.09 285 SER A N 1
ATOM 2278 C CA . SER A 1 285 ? -11.300 16.001 -27.035 1.00 38.09 285 SER A CA 1
ATOM 2279 C C . SER A 1 285 ? -11.900 14.643 -27.451 1.00 38.09 285 SER A C 1
ATOM 2281 O O . SER A 1 285 ? -13.088 14.394 -27.226 1.00 38.09 285 SER A O 1
ATOM 2283 N N . THR A 1 286 ? -11.094 13.743 -28.013 1.00 42.03 286 THR A N 1
ATOM 2284 C CA . THR A 1 286 ? -11.507 12.414 -28.473 1.00 42.03 286 THR A CA 1
ATOM 2285 C C . THR A 1 286 ? -11.719 11.427 -27.317 1.00 42.03 286 THR A C 1
ATOM 2287 O O . THR A 1 286 ? -12.689 10.671 -27.340 1.00 42.03 286 THR A O 1
ATOM 2290 N N . GLY A 1 287 ? -10.899 11.474 -26.257 1.00 31.84 287 GLY A N 1
ATOM 2291 C CA . GLY A 1 287 ? -11.004 10.539 -25.121 1.00 31.84 287 GLY A CA 1
ATOM 2292 C C . GLY A 1 287 ? -12.271 10.742 -24.280 1.00 31.84 287 GLY A C 1
ATOM 2293 O O . GLY A 1 287 ? -12.935 9.784 -23.882 1.00 31.84 287 GLY A O 1
ATOM 2294 N N . ARG A 1 288 ? -12.689 12.004 -24.106 1.00 39.75 288 ARG A N 1
ATOM 2295 C CA . ARG A 1 288 ? -13.925 12.373 -23.388 1.00 39.75 288 ARG A CA 1
ATOM 2296 C C . ARG A 1 288 ? -15.205 11.929 -24.110 1.00 39.75 288 ARG A C 1
ATOM 2298 O O . ARG A 1 288 ? -16.218 11.705 -23.448 1.00 39.75 288 ARG A O 1
ATOM 2305 N N . ARG A 1 289 ? -15.184 11.768 -25.442 1.00 39.25 289 ARG A N 1
ATOM 2306 C CA . ARG A 1 289 ? -16.346 11.266 -26.206 1.00 39.25 289 ARG A CA 1
ATOM 2307 C C . ARG A 1 289 ? -16.565 9.766 -26.024 1.00 39.25 289 ARG A C 1
ATOM 2309 O O . ARG A 1 289 ? -17.713 9.342 -25.958 1.00 39.25 289 ARG A O 1
ATOM 2316 N N . ILE A 1 290 ? -15.493 8.985 -25.892 1.00 42.75 290 ILE A N 1
ATOM 2317 C CA . ILE A 1 290 ? -15.580 7.524 -25.747 1.00 42.75 290 ILE A CA 1
ATOM 2318 C C . ILE A 1 290 ? -16.108 7.147 -24.355 1.00 42.75 290 ILE A C 1
ATOM 2320 O O . ILE A 1 290 ? -16.992 6.301 -24.242 1.00 42.75 290 ILE A O 1
ATOM 2324 N N . LEU A 1 291 ? -15.657 7.841 -23.304 1.00 35.84 291 LEU A N 1
ATOM 2325 C CA . LEU A 1 291 ? -16.122 7.594 -21.932 1.00 35.84 291 LEU A CA 1
ATOM 2326 C C . LEU A 1 291 ? -17.584 8.021 -21.705 1.00 35.84 291 LEU A C 1
ATOM 2328 O O . LEU A 1 291 ? -18.323 7.302 -21.035 1.00 35.84 291 LEU A O 1
ATOM 2332 N N . ARG A 1 292 ? -18.046 9.126 -22.316 1.00 40.50 292 ARG A N 1
ATOM 2333 C CA . ARG A 1 292 ? -19.481 9.483 -22.289 1.00 40.50 292 ARG A CA 1
ATOM 2334 C C . ARG A 1 292 ? -20.344 8.491 -23.064 1.00 40.50 292 ARG A C 1
ATOM 2336 O O . ARG A 1 292 ? -21.395 8.105 -22.570 1.00 40.50 292 ARG A O 1
ATOM 2343 N N . ALA A 1 293 ? -19.885 8.028 -24.228 1.00 40.00 293 ALA A N 1
ATOM 2344 C CA . ALA A 1 293 ? -20.626 7.046 -25.017 1.00 40.00 293 ALA A CA 1
ATOM 2345 C C . ALA A 1 293 ? -20.787 5.703 -24.280 1.00 40.00 293 ALA A C 1
ATOM 2347 O O . ALA A 1 293 ? -21.842 5.085 -24.380 1.00 40.00 293 ALA A O 1
ATOM 2348 N N . ALA A 1 294 ? -19.782 5.274 -23.507 1.00 38.66 294 ALA A N 1
ATOM 2349 C CA . ALA A 1 294 ? -19.869 4.064 -22.688 1.00 38.66 294 ALA A CA 1
ATOM 2350 C C . ALA A 1 294 ? -20.835 4.226 -21.499 1.00 38.66 294 ALA A C 1
ATOM 2352 O O . ALA A 1 294 ? -21.642 3.335 -21.242 1.00 38.66 294 ALA A O 1
ATOM 2353 N N . HIS A 1 295 ? -20.808 5.378 -20.821 1.00 35.81 295 HIS A N 1
ATOM 2354 C CA . HIS A 1 295 ? -21.718 5.690 -19.715 1.00 35.81 295 HIS A CA 1
ATOM 2355 C C . HIS A 1 295 ? -23.190 5.759 -20.170 1.00 35.81 295 HIS A C 1
ATOM 2357 O O . HIS A 1 295 ? -24.069 5.169 -19.540 1.00 35.81 295 HIS A O 1
ATOM 2363 N N . ASP A 1 296 ? -23.458 6.379 -21.322 1.00 41.19 296 ASP A N 1
ATOM 2364 C CA . ASP A 1 296 ? -24.812 6.479 -21.880 1.00 41.19 296 ASP A CA 1
ATOM 2365 C C . ASP A 1 296 ? -25.345 5.126 -22.395 1.00 41.19 296 ASP A C 1
ATOM 2367 O O . ASP A 1 296 ? -26.557 4.892 -22.396 1.00 41.19 296 ASP A O 1
ATOM 2371 N N . LEU A 1 297 ? -24.460 4.205 -22.803 1.00 40.41 297 LEU A N 1
ATOM 2372 C CA . LEU A 1 297 ? -24.837 2.851 -23.226 1.00 40.41 297 LEU A CA 1
ATOM 2373 C C . LEU A 1 297 ? -25.229 1.956 -22.039 1.00 40.41 297 LEU A C 1
ATOM 2375 O O . LEU A 1 297 ? -26.100 1.097 -22.179 1.00 40.41 297 LEU A O 1
ATOM 2379 N N . VAL A 1 298 ? -24.594 2.159 -20.882 1.00 41.16 298 VAL A N 1
ATOM 2380 C CA . VAL A 1 298 ? -24.902 1.435 -19.640 1.00 41.16 298 VAL A CA 1
ATOM 2381 C C . VAL A 1 298 ? -26.248 1.890 -19.078 1.00 41.16 298 VAL A C 1
ATOM 2383 O O . VAL A 1 298 ? -27.083 1.050 -18.753 1.00 41.16 298 VAL A O 1
ATOM 2386 N N . LEU A 1 299 ? -26.522 3.198 -19.071 1.00 44.62 299 LEU A N 1
ATOM 2387 C CA . LEU A 1 299 ? -27.794 3.733 -18.575 1.00 44.62 299 LEU A CA 1
ATOM 2388 C C . LEU A 1 299 ? -29.002 3.310 -19.428 1.00 44.62 299 LEU A C 1
ATOM 2390 O O . LEU A 1 299 ? -30.063 3.029 -18.881 1.00 44.62 299 LEU A O 1
ATOM 2394 N N . ARG A 1 300 ? -28.842 3.174 -20.751 1.00 44.75 300 ARG A N 1
ATOM 2395 C CA . ARG A 1 300 ? -29.916 2.707 -21.655 1.00 44.75 300 ARG A CA 1
ATOM 2396 C C . ARG A 1 300 ? -30.228 1.212 -21.563 1.00 44.75 300 ARG A C 1
ATOM 2398 O O . ARG A 1 300 ? -31.234 0.784 -22.112 1.00 44.75 300 ARG A O 1
ATOM 2405 N N . ARG A 1 301 ? -29.372 0.407 -20.927 1.00 42.12 301 ARG A N 1
ATOM 2406 C CA . ARG A 1 301 ? -29.637 -1.022 -20.673 1.00 42.12 301 ARG A CA 1
ATOM 2407 C C . ARG A 1 301 ? -30.296 -1.278 -19.31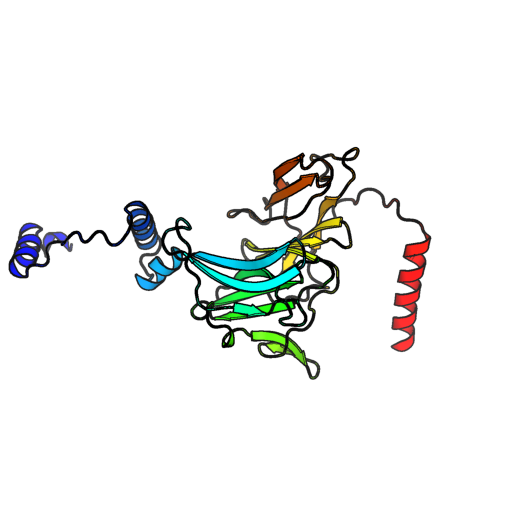6 1.00 42.12 301 ARG A C 1
ATOM 2409 O O . ARG A 1 301 ? -30.645 -2.418 -19.032 1.00 42.12 301 ARG A O 1
ATOM 2416 N N . MET A 1 302 ? -30.436 -0.240 -18.492 1.00 44.62 302 MET A N 1
ATOM 2417 C CA . MET A 1 302 ? -31.038 -0.307 -17.157 1.00 44.62 302 MET A CA 1
ATOM 2418 C C . MET A 1 302 ? -32.409 0.392 -17.079 1.00 44.62 302 MET A C 1
ATOM 2420 O O . MET A 1 302 ? -32.970 0.496 -15.991 1.00 44.62 302 MET A O 1
ATOM 2424 N N . SER A 1 303 ? -32.949 0.839 -18.219 1.00 45.28 303 SER A N 1
ATOM 2425 C CA . SER A 1 303 ? -34.339 1.280 -18.417 1.00 45.28 303 SER A CA 1
ATOM 2426 C C . SER A 1 303 ? -35.071 0.306 -19.328 1.00 45.28 303 SER A C 1
ATOM 2428 O O . SER A 1 303 ? -36.234 -0.028 -19.029 1.00 45.28 303 SER A O 1
#

Organism: NCBI:txid2530387